Protein AF-O43410-F1 (afdb_monomer_lite)

Secondary structure (DSSP, 8-state):
-HHHHHHHHHHHHHHSS-HHHHHHHHHHHHHHHTSTTSS-HHHHHHHHHHHHIIIII----HHHHHHHHHHHHHHHHH-HHHHHHHTHHHHHHHHHHHHHHGGG---HHHHHHHHHHHHHHHHHTTSHHHHHHHHHHHHHHHHHIIIIIS---HHHHHHHHHHHHHHHHHHTTSHHHHHHHHHHHHHHHHHHHHHHHS--SS--HHHHHHTSHHHHHHHHHHHHHHHHT--HHHHHHHHHHHHHHHHH---TTSSS---SS---TTTT--HHHHHTHHHHHHHHHTS-TTPPPTTHHHHHHHHHHHHHS-SS-------------S---------------

InterPro domains:
  IPR016024 Armadillo-type fold [SSF48371] (4-309)
  IPR024687 MMS19, C-terminal [PF12460] (117-313)
  IPR039920 DNA repair/transcription protein MMS19 [PTHR12891] (2-311)

Sequence (341 aa):
GFKDQLCSLVFMALTDPSTQLQLVGIRTLTVLGAQPDLLSYEDLELAVGHLYRLSFLKEDSQSCRVAALEASGTLAALYPVAFSSHLVPKLAEELRVGESNLTNGDEPTQCSRHLCCLQALSAVSTHPSIVKETLPLLLQHLWQVNRGNMVAQSSDVIAVCQSLRQMAEKCQQDPESCWYFHQTAIPCLLALAVQASMPEKEPSVLRKVLLEDEVLAAMVSVIGTATTHLSPELAAQSVTHIVPLFLDGNVSFLPENSFPSRFQPFQDGSSGQRRLIALLMAFVCSLPRNVEIPQLNQLMRELLELSCSTAAPFLPPLLPSALQDSSTSTLQGSSWMNSYS

pLDDT: mean 81.83, std 20.44, range [23.86, 98.19]

Radius of gyration: 23.16 Å; chains: 1; bounding box: 69×48×63 Å

Foldseek 3Di:
DVLVVLLVCLLCLLPDPDLVSVLVSLVVLLVQLVDPPSADLVSLLSLLVSLCCQQAPDPDDPVSNVSSLLSLQSNCQRCVVSCVPRPLVVLLVLLVVLLVCLVPPDDPSSVVRLLSSLSSLLSSLQHQVSLVSSVVSLLVSLVCLLVLSHPDDLVSLLSSLVSLLSSLLNLLVPQNSLLVSCLPVLLSLVLSLQQLQADDPDNDPSSVSCLDPSSLLSLLSSQLSSAQRHDQVSLQVSLVQLVCCAPVVDSPSHPPPPRPDGQHLLDPGDPSSVSCVSSVCSNVVNHDPPHDHPPVVVVVVSVVVVVPDPPDDDDHRPDPPPPPDDDDDDDDDDDDPDDDD

Structure (mmCIF, N/CA/C/O backbone):
data_AF-O43410-F1
#
_entry.id   AF-O43410-F1
#
loop_
_atom_site.group_PDB
_atom_site.id
_atom_site.type_symbol
_atom_site.label_atom_id
_atom_site.label_alt_id
_atom_site.label_comp_id
_atom_site.label_asym_id
_atom_site.label_entity_id
_atom_site.label_seq_id
_atom_site.pdbx_PDB_ins_code
_atom_site.Cartn_x
_atom_site.Cartn_y
_atom_site.Cartn_z
_atom_site.occupancy
_atom_site.B_iso_or_equiv
_atom_site.auth_seq_id
_atom_site.auth_comp_id
_atom_site.auth_asym_id
_atom_site.auth_atom_id
_atom_site.pdbx_PDB_model_num
ATOM 1 N N . GLY A 1 1 ? -26.323 0.500 31.218 1.00 64.56 1 GLY A N 1
ATOM 2 C CA . GLY A 1 1 ? -25.487 -0.448 31.987 1.00 64.56 1 GLY A CA 1
ATOM 3 C C . GLY A 1 1 ? -24.089 0.115 32.170 1.00 64.56 1 GLY A C 1
ATOM 4 O O . GLY A 1 1 ? -23.819 1.206 31.686 1.00 64.56 1 GLY A O 1
ATOM 5 N N . PHE A 1 2 ? -23.202 -0.594 32.873 1.00 81.12 2 PHE A N 1
ATOM 6 C CA . PHE A 1 2 ? -21.818 -0.143 33.120 1.00 81.12 2 PHE A CA 1
ATOM 7 C C . PHE A 1 2 ? -21.020 0.092 31.816 1.00 81.12 2 PHE A C 1
ATOM 9 O O . PHE A 1 2 ? -20.268 1.056 31.718 1.00 81.12 2 PHE A O 1
ATOM 16 N N . LYS A 1 3 ? -21.265 -0.727 30.781 1.00 83.69 3 LYS A N 1
ATOM 17 C CA . LYS A 1 3 ? -20.720 -0.573 29.418 1.00 83.69 3 LYS A CA 1
ATOM 18 C C . LYS A 1 3 ? -21.045 0.793 28.796 1.00 83.69 3 LYS A C 1
ATOM 20 O O . LYS A 1 3 ? -20.135 1.503 28.382 1.00 83.69 3 LYS A O 1
ATOM 25 N N . ASP A 1 4 ? -22.318 1.182 28.790 1.00 83.88 4 ASP A N 1
ATOM 26 C CA . ASP A 1 4 ? -22.763 2.444 28.175 1.00 83.88 4 ASP A CA 1
ATOM 27 C C . ASP A 1 4 ? -22.171 3.662 28.900 1.00 83.88 4 ASP A C 1
ATOM 29 O O . ASP A 1 4 ? -21.814 4.663 28.281 1.00 83.88 4 ASP A O 1
ATOM 33 N N . GLN A 1 5 ? -22.004 3.560 30.224 1.00 87.56 5 GLN A N 1
ATOM 34 C CA . GLN A 1 5 ? -21.346 4.595 31.025 1.00 87.56 5 GLN A CA 1
ATOM 35 C C . GLN A 1 5 ? -19.861 4.732 30.666 1.00 87.56 5 GLN A C 1
ATOM 37 O O . GLN A 1 5 ? -19.367 5.852 30.547 1.00 87.56 5 GLN A O 1
ATOM 42 N N . LEU A 1 6 ? -19.155 3.618 30.447 1.00 88.50 6 LEU A N 1
ATOM 43 C CA . LEU A 1 6 ? -17.761 3.639 29.999 1.00 88.50 6 LEU A CA 1
ATOM 44 C C . LEU A 1 6 ? -17.617 4.229 28.593 1.00 88.50 6 LEU A C 1
ATOM 46 O O . LEU A 1 6 ? -16.758 5.085 28.391 1.00 88.50 6 LEU A O 1
ATOM 50 N N . CYS A 1 7 ? -18.468 3.831 27.642 1.00 90.00 7 CYS A N 1
ATOM 51 C CA . CYS A 1 7 ? -18.433 4.372 26.279 1.00 90.00 7 CYS A CA 1
ATOM 52 C C . CYS A 1 7 ? -18.703 5.883 26.281 1.00 90.00 7 CYS A C 1
ATOM 54 O O . CYS A 1 7 ? -17.966 6.646 25.661 1.00 90.00 7 CYS A O 1
ATOM 56 N N . SER A 1 8 ? -19.679 6.336 27.077 1.00 91.19 8 SER A N 1
ATOM 57 C CA . SER A 1 8 ? -19.957 7.762 27.270 1.00 91.19 8 SER A CA 1
ATOM 58 C C . SER A 1 8 ? -18.750 8.525 27.832 1.00 91.19 8 SER A C 1
ATOM 60 O O . SER A 1 8 ? -18.400 9.578 27.300 1.00 91.19 8 SER A O 1
ATOM 62 N N . LEU A 1 9 ? -18.066 7.989 28.851 1.00 93.88 9 LEU A N 1
ATOM 63 C CA . LEU A 1 9 ? -16.850 8.598 29.408 1.00 93.88 9 LEU A CA 1
ATOM 64 C C . LEU A 1 9 ? -15.727 8.700 28.371 1.00 93.88 9 LEU A C 1
ATOM 66 O O . LEU A 1 9 ? -15.066 9.736 28.283 1.00 93.88 9 LEU A O 1
ATOM 70 N N . VAL A 1 10 ? -15.532 7.653 27.566 1.00 94.88 10 VAL A N 1
ATOM 71 C CA . VAL A 1 10 ? -14.532 7.654 26.492 1.00 94.88 10 VAL A CA 1
ATOM 72 C C . VAL A 1 10 ? -14.868 8.706 25.442 1.00 94.88 10 VAL A C 1
ATOM 74 O O . VAL A 1 10 ? -14.009 9.522 25.118 1.00 94.88 10 VAL A O 1
ATOM 77 N N . PHE A 1 11 ? -16.106 8.759 24.952 1.00 94.25 11 PHE A N 1
ATOM 78 C CA . PHE A 1 11 ? -16.501 9.751 23.949 1.00 94.25 11 PHE A CA 1
ATOM 79 C C . PHE A 1 11 ? -16.412 11.186 24.477 1.00 94.25 11 PHE A C 1
ATOM 81 O O . PHE A 1 11 ? -15.925 12.059 23.757 1.00 94.25 11 PHE A O 1
ATOM 88 N N . MET A 1 12 ? -16.751 11.420 25.751 1.00 94.06 12 MET A N 1
ATOM 89 C CA . MET A 1 12 ? -16.518 12.716 26.397 1.00 94.06 12 MET A CA 1
ATOM 90 C C . MET A 1 12 ? -15.032 13.091 26.387 1.00 94.06 12 MET A C 1
ATOM 92 O O . MET A 1 12 ? -14.692 14.199 25.969 1.00 94.06 12 MET A O 1
ATOM 96 N N . ALA A 1 13 ? -14.142 12.161 26.749 1.00 94.75 13 ALA A N 1
ATOM 97 C CA . ALA A 1 13 ? -12.698 12.389 26.723 1.00 94.75 13 ALA A CA 1
ATOM 98 C C . ALA A 1 13 ? -12.163 12.681 25.307 1.00 94.75 13 ALA A C 1
ATOM 100 O O . ALA A 1 13 ? -11.279 13.518 25.145 1.00 94.75 13 ALA A O 1
ATOM 101 N N . LEU A 1 14 ? -12.719 12.048 24.265 1.00 92.38 14 LEU A N 1
ATOM 102 C CA . LEU A 1 14 ? -12.344 12.317 22.869 1.00 92.38 14 LEU A CA 1
ATOM 103 C C . LEU A 1 14 ? -12.781 13.714 22.404 1.00 92.38 14 LEU A C 1
ATOM 105 O O . LEU A 1 14 ? -12.103 14.335 21.578 1.00 92.38 14 LEU A O 1
ATOM 109 N N . THR A 1 15 ? -13.920 14.212 22.890 1.00 92.19 15 THR A N 1
ATOM 110 C CA . THR A 1 15 ? -14.434 15.554 22.558 1.00 92.19 15 THR A CA 1
ATOM 111 C C . THR A 1 15 ? -13.829 16.677 23.393 1.00 92.19 15 THR A C 1
ATOM 113 O O . THR A 1 15 ? -13.975 17.840 23.019 1.00 92.19 15 THR A O 1
ATOM 116 N N . ASP A 1 16 ? -13.138 16.343 24.481 1.00 91.81 16 ASP A N 1
ATOM 117 C CA . ASP A 1 16 ? -12.536 17.314 25.387 1.00 91.81 16 ASP A CA 1
ATOM 118 C C . ASP A 1 16 ? -11.467 18.180 24.679 1.00 91.81 16 ASP A C 1
ATOM 120 O O . ASP A 1 16 ? -10.768 17.701 23.774 1.00 91.81 16 ASP A O 1
ATOM 124 N N . PRO A 1 17 ? -11.319 19.467 25.045 1.00 88.44 17 PRO A N 1
ATOM 125 C CA . PRO A 1 17 ? -10.252 20.315 24.514 1.00 88.44 17 PRO A CA 1
ATOM 126 C C . PRO A 1 17 ? -8.840 19.896 24.964 1.00 88.44 17 PRO A C 1
ATOM 128 O O . PRO A 1 17 ? -7.870 20.283 24.314 1.00 88.44 17 PRO A O 1
ATOM 131 N N . SER A 1 18 ? -8.696 19.130 26.048 1.00 91.31 18 SER A N 1
ATOM 132 C CA . SER A 1 18 ? -7.408 18.668 26.569 1.00 91.31 18 SER A CA 1
ATOM 133 C C . SER A 1 18 ? -6.824 17.536 25.729 1.00 91.31 18 SER A C 1
ATOM 135 O O . SER A 1 18 ? -7.350 16.422 25.697 1.00 91.31 18 SER A O 1
ATOM 137 N N . THR A 1 19 ? -5.650 17.777 25.146 1.00 90.31 19 THR A N 1
ATOM 138 C CA . THR A 1 19 ? -4.892 16.766 24.391 1.00 90.31 19 THR A CA 1
ATOM 139 C C . THR A 1 19 ? -4.566 15.529 25.229 1.00 90.31 19 THR A C 1
ATOM 141 O O . THR A 1 19 ? -4.589 14.409 24.725 1.00 90.31 19 THR A O 1
ATOM 144 N N . GLN A 1 20 ? -4.313 15.689 26.532 1.00 92.69 20 GLN A N 1
ATOM 145 C CA . GLN A 1 20 ? -4.054 14.558 27.426 1.00 92.69 20 GLN A CA 1
ATOM 146 C C . GLN A 1 20 ? -5.296 13.684 27.612 1.00 92.69 20 GLN A C 1
ATOM 148 O O . GLN A 1 20 ? -5.186 12.459 27.562 1.00 92.69 20 GLN A O 1
ATOM 153 N N . LEU A 1 21 ? -6.473 14.297 27.785 1.00 93.94 21 LEU A N 1
ATOM 154 C CA . LEU A 1 21 ? -7.725 13.548 27.906 1.00 93.94 21 LEU A CA 1
ATOM 155 C C . LEU A 1 21 ? -8.089 12.866 26.591 1.00 93.94 21 LEU A C 1
ATOM 157 O O . LEU A 1 21 ? -8.461 11.697 26.615 1.00 93.94 21 LEU A O 1
ATOM 161 N N . GLN A 1 22 ? -7.875 13.529 25.455 1.00 94.06 22 GLN A N 1
ATOM 162 C CA . GLN A 1 22 ? -8.059 12.913 24.142 1.00 94.06 22 GLN A CA 1
ATOM 163 C C . GLN A 1 22 ? -7.153 11.689 23.960 1.00 94.06 22 GLN A C 1
ATOM 165 O O . GLN A 1 22 ? -7.638 10.631 23.570 1.00 94.06 22 GLN A O 1
ATOM 170 N N . LEU A 1 23 ? -5.860 11.783 24.297 1.00 94.38 23 LEU A N 1
ATOM 171 C CA . LEU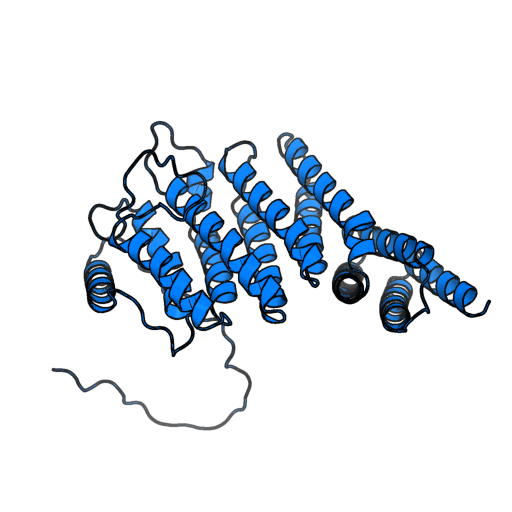 A 1 23 ? -4.925 10.652 24.211 1.00 94.38 23 LEU A CA 1
ATOM 172 C C . LEU A 1 23 ? -5.332 9.486 25.119 1.00 94.38 23 LEU A C 1
ATOM 174 O O . LEU A 1 23 ? -5.261 8.327 24.706 1.00 94.38 23 LEU A O 1
ATOM 178 N N . VAL A 1 24 ? -5.771 9.773 26.347 1.00 95.94 24 VAL A N 1
ATOM 179 C CA . VAL A 1 24 ? -6.292 8.745 27.261 1.00 95.94 24 VAL A CA 1
ATOM 180 C C . VAL A 1 24 ? -7.586 8.141 26.713 1.00 95.94 24 VAL A C 1
ATOM 182 O O . VAL A 1 24 ? -7.742 6.922 26.751 1.00 95.94 24 VAL A O 1
ATOM 185 N N . GLY A 1 25 ? -8.474 8.956 26.143 1.00 96.12 25 GLY A N 1
ATOM 186 C CA . GLY A 1 25 ? -9.691 8.510 25.471 1.00 96.12 25 GLY A CA 1
ATOM 187 C C . GLY A 1 25 ? -9.389 7.567 24.307 1.00 96.12 25 GLY A C 1
ATOM 188 O O . GLY A 1 25 ? -9.958 6.482 24.250 1.00 96.12 25 GLY A O 1
ATOM 189 N N . ILE A 1 26 ? -8.433 7.917 23.439 1.00 96.25 26 ILE A N 1
ATOM 190 C CA . ILE A 1 26 ? -8.003 7.087 22.301 1.00 96.25 26 ILE A CA 1
ATOM 191 C C . ILE A 1 26 ? -7.452 5.742 22.790 1.00 96.25 26 ILE A C 1
ATOM 193 O O . ILE A 1 26 ? -7.850 4.692 22.293 1.00 96.25 26 ILE A O 1
ATOM 197 N N . ARG A 1 27 ? -6.568 5.755 23.796 1.00 95.88 27 ARG A N 1
ATOM 198 C CA . ARG A 1 27 ? -6.013 4.522 24.384 1.00 95.88 27 ARG A CA 1
ATOM 199 C C . ARG A 1 27 ? -7.087 3.663 25.041 1.00 95.88 27 ARG A C 1
ATOM 201 O O . ARG A 1 27 ? -7.049 2.444 24.951 1.00 95.88 27 ARG A O 1
ATOM 208 N N . THR A 1 28 ? -8.046 4.289 25.713 1.00 95.75 28 THR A N 1
ATOM 209 C CA . THR A 1 28 ? -9.150 3.555 26.337 1.00 95.75 28 THR A CA 1
ATOM 210 C C . THR A 1 28 ? -10.045 2.949 25.262 1.00 95.75 28 THR A C 1
ATOM 212 O O . THR A 1 28 ? -10.433 1.796 25.386 1.00 95.75 28 THR A O 1
ATOM 215 N N . LEU A 1 29 ? -10.305 3.669 24.168 1.00 96.62 29 LEU A N 1
ATOM 216 C CA . LEU A 1 29 ? -11.085 3.174 23.038 1.00 96.62 29 LEU A CA 1
ATOM 217 C C . LEU A 1 29 ? -10.459 1.925 22.400 1.00 96.62 29 LEU A C 1
ATOM 219 O O . LEU A 1 29 ? -11.180 0.966 22.129 1.00 96.62 29 LEU A O 1
ATOM 223 N N . THR A 1 30 ? -9.137 1.895 22.198 1.00 96.06 30 THR A N 1
ATOM 224 C CA . THR A 1 30 ? -8.467 0.695 21.664 1.00 96.06 30 THR A CA 1
ATOM 225 C C . THR A 1 30 ? -8.552 -0.482 22.631 1.00 96.06 30 THR A C 1
ATOM 227 O O . THR A 1 30 ? -8.814 -1.603 22.197 1.00 96.06 30 THR A O 1
ATOM 230 N N . VAL A 1 31 ? -8.412 -0.238 23.939 1.00 95.62 31 VAL A N 1
ATOM 231 C CA . VAL A 1 31 ? -8.596 -1.270 24.972 1.00 95.62 31 VAL A CA 1
ATOM 232 C C . VAL A 1 31 ? -10.031 -1.796 24.980 1.00 95.62 31 VAL A C 1
ATOM 234 O O . VAL A 1 31 ? -10.216 -3.008 25.038 1.00 95.62 31 VAL A O 1
ATOM 237 N N . LEU A 1 32 ? -11.036 -0.918 24.889 1.00 93.69 32 LEU A N 1
ATOM 238 C CA . LEU A 1 32 ? -12.441 -1.327 24.836 1.00 93.69 32 LEU A CA 1
ATOM 239 C C . LEU A 1 32 ? -12.738 -2.144 23.576 1.00 93.69 32 LEU A C 1
ATOM 241 O O . LEU A 1 32 ? -13.400 -3.171 23.668 1.00 93.69 32 LEU A O 1
ATOM 245 N N . GLY A 1 33 ? -12.220 -1.725 22.420 1.00 94.06 33 GLY A N 1
ATOM 246 C CA . GLY A 1 33 ? -12.414 -2.448 21.165 1.00 94.06 33 GLY A CA 1
ATOM 247 C C . GLY A 1 33 ? -11.723 -3.810 21.130 1.00 94.06 33 GLY A C 1
ATOM 248 O O . GLY A 1 33 ? -12.239 -4.728 20.502 1.00 94.06 33 GLY A O 1
ATOM 249 N N . ALA A 1 34 ? -10.608 -3.983 21.840 1.00 94.44 34 ALA A N 1
ATOM 250 C CA . ALA A 1 34 ? -9.947 -5.281 21.967 1.00 94.44 34 ALA A CA 1
ATOM 251 C C . ALA A 1 34 ? -10.738 -6.293 22.819 1.00 94.44 34 ALA A C 1
ATOM 253 O O . ALA A 1 34 ? -10.427 -7.483 22.786 1.00 94.44 34 ALA A O 1
ATOM 254 N N . GLN A 1 35 ? -11.738 -5.848 23.590 1.00 91.62 35 GLN A N 1
ATOM 255 C CA . GLN A 1 35 ? -12.585 -6.738 24.380 1.00 91.62 35 GLN A CA 1
ATOM 256 C C . GLN A 1 35 ? -13.805 -7.194 23.565 1.00 91.62 35 GLN A C 1
ATOM 258 O O . GLN A 1 35 ? -14.535 -6.348 23.038 1.00 91.62 35 GLN A O 1
ATOM 263 N N . PRO A 1 36 ? -14.078 -8.509 23.490 1.00 82.06 36 PRO A N 1
ATOM 264 C CA . PRO A 1 36 ? -15.241 -9.020 22.776 1.00 82.06 36 PRO A CA 1
ATOM 265 C C . PRO A 1 36 ? -16.541 -8.507 23.412 1.00 82.06 36 PRO A C 1
ATOM 267 O O . PRO A 1 36 ? -16.641 -8.379 24.633 1.00 82.06 36 PRO A O 1
ATOM 270 N N . ASP A 1 37 ? -17.529 -8.196 22.571 1.00 83.56 37 ASP A N 1
ATOM 271 C CA . ASP A 1 37 ? -18.889 -7.761 22.935 1.00 83.56 37 ASP A CA 1
ATOM 272 C C . ASP A 1 37 ? -18.993 -6.453 23.748 1.00 83.56 37 ASP A C 1
ATOM 274 O O . ASP A 1 37 ? -20.089 -6.023 24.139 1.00 83.56 37 ASP A O 1
ATOM 278 N N . LEU A 1 38 ? -17.876 -5.754 23.975 1.00 86.19 38 LEU A N 1
ATOM 279 C CA . LEU A 1 38 ? -17.861 -4.544 24.792 1.00 86.19 38 LEU A CA 1
ATOM 280 C C . LEU A 1 38 ? -18.272 -3.287 24.028 1.00 86.19 38 LEU A C 1
ATOM 282 O O . LEU A 1 38 ? -18.793 -2.375 24.655 1.00 86.19 38 LEU A O 1
ATOM 286 N N . LEU A 1 39 ? -18.136 -3.248 22.703 1.00 89.50 39 LEU A N 1
ATOM 287 C CA . LEU A 1 39 ? -18.653 -2.164 21.861 1.00 89.50 39 LEU A CA 1
ATOM 288 C C . LEU A 1 39 ? -19.832 -2.676 21.034 1.00 89.50 39 LEU A C 1
ATOM 290 O O . LEU A 1 39 ? -19.768 -3.758 20.454 1.00 89.50 39 LEU A O 1
ATOM 294 N N . SER A 1 40 ? -20.950 -1.948 21.041 1.00 91.94 40 SER A N 1
ATOM 295 C CA . SER A 1 40 ? -22.033 -2.198 20.085 1.00 91.94 40 SER A CA 1
ATOM 296 C C . SER A 1 40 ? -21.664 -1.662 18.697 1.00 91.94 40 SER A C 1
ATOM 298 O O . SER A 1 40 ? -20.690 -0.925 18.541 1.00 91.94 40 SER A O 1
ATOM 300 N N . TYR A 1 41 ? -22.452 -2.004 17.677 1.00 90.44 41 TYR A N 1
ATOM 301 C CA . TYR A 1 41 ? -22.251 -1.442 16.340 1.00 90.44 41 TYR A CA 1
ATOM 302 C C . TYR A 1 41 ? -22.417 0.091 16.322 1.00 90.44 41 TYR A C 1
ATOM 304 O O . TYR A 1 41 ? -21.630 0.779 15.678 1.00 90.44 41 TYR A O 1
ATOM 312 N N . GLU A 1 42 ? -23.373 0.629 17.086 1.00 92.25 42 GLU A N 1
ATOM 313 C CA . GLU A 1 42 ? -23.583 2.078 17.228 1.00 92.25 42 GLU A CA 1
ATOM 314 C C . GLU A 1 42 ? -22.383 2.758 17.910 1.00 92.25 42 GLU A C 1
ATOM 316 O O . GLU A 1 42 ? -21.926 3.813 17.468 1.00 92.25 42 GLU A O 1
ATOM 321 N N . ASP A 1 43 ? -21.802 2.120 18.935 1.00 93.94 43 ASP A N 1
ATOM 322 C CA . ASP A 1 43 ? -20.584 2.625 19.583 1.00 93.94 43 ASP A CA 1
ATOM 323 C C . ASP A 1 43 ? -19.396 2.643 18.610 1.00 93.94 43 ASP A C 1
ATOM 325 O O . ASP A 1 43 ? -18.593 3.576 18.627 1.00 93.94 43 ASP A O 1
ATOM 329 N N . LEU A 1 44 ? -19.277 1.625 17.750 1.00 94.38 44 LEU A N 1
ATOM 330 C CA . LEU A 1 44 ? -18.228 1.553 16.729 1.00 94.38 44 LEU A CA 1
ATOM 331 C C . LEU A 1 44 ? -18.388 2.652 15.675 1.00 94.38 44 LEU A C 1
ATOM 333 O O . LEU A 1 44 ? -17.397 3.267 15.287 1.00 94.38 44 LEU A O 1
ATOM 337 N N . GLU A 1 45 ? -19.612 2.940 15.238 1.00 95.38 45 GLU A N 1
ATOM 338 C CA . GLU A 1 45 ? -19.888 4.045 14.316 1.00 95.38 45 GLU A CA 1
ATOM 339 C C . GLU A 1 45 ? -19.467 5.397 14.917 1.00 95.38 45 GLU A C 1
ATOM 341 O O . GLU A 1 45 ? -18.737 6.169 14.280 1.00 95.38 45 GLU A O 1
ATOM 346 N N . LEU A 1 46 ? -19.840 5.656 16.175 1.00 95.19 46 LEU A N 1
ATOM 347 C CA . LEU A 1 46 ? -19.430 6.863 16.899 1.00 95.19 46 LEU A CA 1
ATOM 348 C C . LEU A 1 46 ? -17.910 6.936 17.075 1.00 95.19 46 LEU A C 1
ATOM 350 O O . LEU A 1 46 ? -17.302 7.980 16.825 1.00 95.19 46 LEU A O 1
ATOM 354 N N . ALA A 1 47 ? -17.280 5.824 17.455 1.00 95.94 47 ALA A N 1
ATOM 355 C CA . ALA A 1 47 ? -15.835 5.719 17.604 1.00 95.94 47 ALA A CA 1
ATOM 356 C C . ALA A 1 47 ? -15.101 6.066 16.302 1.00 95.94 47 ALA A C 1
ATOM 358 O O . ALA A 1 47 ? -14.188 6.894 16.314 1.00 95.94 47 ALA A O 1
ATOM 359 N N . VAL A 1 48 ? -15.536 5.499 15.173 1.00 96.44 48 VAL A N 1
ATOM 360 C CA . VAL A 1 48 ? -14.981 5.801 13.846 1.00 96.44 48 VAL A CA 1
ATOM 361 C C . VAL A 1 48 ? -15.156 7.284 13.505 1.00 96.44 48 VAL A C 1
ATOM 363 O O . VAL A 1 48 ? -14.215 7.923 13.031 1.00 96.44 48 VAL A O 1
ATOM 366 N N . GLY A 1 49 ? -16.322 7.867 13.800 1.00 94.62 49 GLY A N 1
ATOM 367 C CA . GLY A 1 49 ? -16.567 9.300 13.622 1.00 94.62 49 GLY A CA 1
ATOM 368 C C . GLY A 1 49 ? -15.625 10.183 14.449 1.00 94.62 49 GLY A C 1
ATOM 369 O O . GLY A 1 49 ? -15.085 11.171 13.940 1.00 94.62 49 GLY A O 1
ATOM 370 N N . HIS A 1 50 ? -15.373 9.820 15.708 1.00 94.50 50 HIS A N 1
ATOM 371 C CA . HIS A 1 50 ? -14.432 10.542 16.563 1.00 94.50 50 HIS A CA 1
ATOM 372 C C . HIS A 1 50 ? -12.985 10.411 16.084 1.00 94.50 50 HIS A C 1
ATOM 374 O O . HIS A 1 50 ? -12.273 11.416 16.075 1.00 94.50 50 HIS A O 1
ATOM 380 N N . LEU A 1 51 ? -12.565 9.217 15.658 1.00 94.81 51 LEU A N 1
ATOM 381 C CA . LEU A 1 51 ? -11.231 8.986 15.104 1.00 94.81 51 LEU A CA 1
ATOM 382 C C . LEU A 1 51 ? -11.018 9.798 13.825 1.00 94.81 51 LEU A C 1
ATOM 384 O O . LEU A 1 51 ? -10.023 10.509 13.734 1.00 94.81 51 LEU A O 1
ATOM 388 N N . TYR A 1 52 ? -11.993 9.810 12.910 1.00 92.81 52 TYR A N 1
ATOM 389 C CA . TYR A 1 52 ? -11.958 10.674 11.726 1.00 92.81 52 TYR A CA 1
ATOM 390 C C . TYR A 1 52 ? -11.749 12.147 12.103 1.00 92.81 52 TYR A C 1
ATOM 392 O O . TYR A 1 52 ? -10.839 12.804 11.601 1.00 92.81 52 TYR A O 1
ATOM 400 N N . ARG A 1 53 ? -12.544 12.670 13.045 1.00 91.12 53 ARG A N 1
ATOM 401 C CA . ARG A 1 53 ? -12.435 14.069 13.484 1.00 91.12 53 ARG A CA 1
ATOM 402 C C . ARG A 1 53 ? -11.062 14.386 14.087 1.00 91.12 53 ARG A C 1
ATOM 404 O O . ARG A 1 53 ? -10.519 15.452 13.810 1.00 91.12 53 ARG A O 1
ATOM 411 N N . LEU A 1 54 ? -10.519 13.489 14.909 1.00 90.50 54 LEU A N 1
ATOM 412 C CA . LEU A 1 54 ? -9.215 13.666 15.560 1.00 90.50 54 LEU A CA 1
ATOM 413 C C . LEU A 1 54 ? -8.045 13.522 14.578 1.00 90.50 54 LEU A C 1
ATOM 415 O O . LEU A 1 54 ? -7.023 14.182 14.748 1.00 90.50 54 LEU A O 1
ATOM 419 N N . SER A 1 55 ? -8.200 12.702 13.540 1.00 88.00 55 SER A N 1
ATOM 420 C CA . SER A 1 55 ? -7.199 12.541 12.487 1.00 88.00 55 SER A CA 1
ATOM 421 C C . SER A 1 55 ? -7.230 13.667 11.446 1.00 88.00 55 SER A C 1
ATOM 423 O O . SER A 1 55 ? -6.182 13.977 10.886 1.00 88.00 55 SER A O 1
ATOM 425 N N . PHE A 1 56 ? -8.398 14.271 11.184 1.00 76.81 56 PHE A N 1
ATOM 426 C CA . PHE A 1 56 ? -8.618 15.090 9.982 1.00 76.81 56 PHE A CA 1
ATOM 427 C C . PHE A 1 56 ? -9.121 16.521 10.224 1.00 76.81 56 PHE A C 1
ATOM 429 O O . PHE A 1 56 ? -8.767 17.434 9.482 1.00 76.81 56 PHE A O 1
ATOM 436 N N . LEU A 1 57 ? -9.972 16.738 11.232 1.00 68.06 57 LEU A N 1
ATOM 437 C CA . LEU A 1 57 ? -10.729 17.992 11.371 1.00 68.06 57 LEU A CA 1
ATOM 438 C C . LEU A 1 57 ? -10.167 18.950 12.418 1.00 68.06 57 LEU A C 1
ATOM 440 O O . LEU A 1 57 ? -10.456 20.142 12.352 1.00 68.06 57 LEU A O 1
ATOM 444 N N . LYS A 1 58 ? -9.408 18.456 13.399 1.00 62.19 58 LYS A N 1
ATOM 445 C CA . LYS A 1 5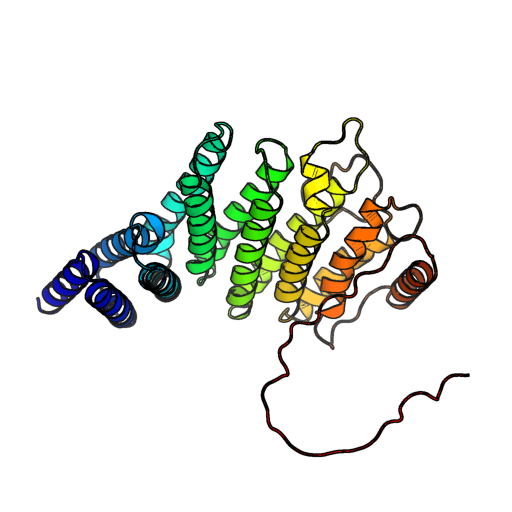8 ? -8.871 19.303 14.466 1.00 62.19 58 LYS A CA 1
ATOM 446 C C . LYS A 1 58 ? -7.420 19.677 14.149 1.00 62.19 58 LYS A C 1
ATOM 448 O O . LYS A 1 58 ? -6.582 18.798 13.952 1.00 62.19 58 LYS A O 1
ATOM 453 N N . GLU A 1 59 ? -7.112 20.975 14.163 1.00 61.44 59 GLU A N 1
ATOM 454 C CA . GLU A 1 59 ? -5.741 21.529 14.166 1.00 61.44 59 GLU A CA 1
ATOM 455 C C . GLU A 1 59 ? -5.007 21.245 15.498 1.00 61.44 59 GLU A C 1
ATOM 457 O O . GLU A 1 59 ? -4.201 22.035 15.981 1.00 61.44 59 GLU A O 1
ATOM 462 N N . ASP A 1 60 ? -5.324 20.121 16.140 1.00 62.91 60 ASP A N 1
ATOM 463 C CA . ASP A 1 60 ? -4.727 19.698 17.398 1.00 62.91 60 ASP A CA 1
ATOM 464 C C . ASP A 1 60 ? -3.283 19.221 17.201 1.00 62.91 60 ASP A C 1
ATOM 466 O O . ASP A 1 60 ? -2.796 18.991 16.089 1.00 62.91 60 ASP A O 1
ATOM 470 N N . SER A 1 61 ? -2.610 19.019 18.336 1.00 72.62 61 SER A N 1
ATOM 471 C CA . SER A 1 61 ? -1.253 18.497 18.415 1.00 72.62 61 SER A CA 1
ATOM 472 C C . SER A 1 61 ? -1.048 17.258 17.537 1.00 72.62 61 SER A C 1
ATOM 474 O O . SER A 1 61 ? -1.825 16.300 17.577 1.00 72.62 61 SER A O 1
ATOM 476 N N . GLN A 1 62 ? 0.076 17.234 16.816 1.00 83.75 62 GLN A N 1
ATOM 477 C CA . GLN A 1 62 ? 0.514 16.106 15.985 1.00 83.75 62 GLN A CA 1
ATOM 478 C C . GLN A 1 62 ? 0.425 14.753 16.718 1.00 83.75 62 GLN A C 1
ATOM 480 O O . GLN A 1 62 ? 0.115 13.732 16.112 1.00 83.75 62 GLN A O 1
ATOM 485 N N . SER A 1 63 ? 0.634 14.745 18.037 1.00 88.81 63 SER A N 1
ATOM 486 C CA . SER A 1 63 ? 0.502 13.557 18.884 1.00 88.81 63 SER A CA 1
ATOM 487 C C . SER A 1 63 ? -0.906 12.951 18.902 1.00 88.81 63 SER A C 1
ATOM 489 O O . SER A 1 63 ? -1.029 11.730 18.850 1.00 88.81 63 SER A O 1
ATOM 491 N N . CYS A 1 64 ? -1.965 13.765 18.955 1.00 89.81 64 CYS A N 1
ATOM 492 C CA . CYS A 1 64 ? -3.342 13.266 18.966 1.00 89.81 64 CYS A CA 1
ATOM 493 C C . CYS A 1 64 ? -3.712 12.666 17.610 1.00 89.81 64 CYS A C 1
ATOM 495 O O . CYS A 1 64 ? -4.331 11.605 17.557 1.00 89.81 64 CYS A O 1
ATOM 497 N N . ARG A 1 65 ? -3.266 13.305 16.521 1.00 91.00 65 ARG A N 1
ATOM 498 C CA . ARG A 1 65 ? -3.462 12.809 15.156 1.00 91.00 65 ARG A CA 1
ATOM 499 C C . ARG A 1 65 ? -2.819 11.440 14.962 1.00 91.00 65 ARG A C 1
ATOM 501 O O . ARG A 1 65 ? -3.492 10.516 14.516 1.00 91.00 65 ARG A O 1
ATOM 508 N N . VAL A 1 66 ? -1.545 11.303 15.334 1.00 92.06 66 VAL A N 1
ATOM 509 C CA . VAL A 1 66 ? -0.811 10.031 15.231 1.00 92.06 66 VAL A CA 1
ATOM 510 C C . VAL A 1 66 ? -1.493 8.946 16.065 1.00 92.06 66 VAL A C 1
ATOM 512 O O . VAL A 1 66 ? -1.788 7.878 15.535 1.00 92.06 66 VAL A O 1
ATOM 515 N N . ALA A 1 67 ? -1.856 9.241 17.317 1.00 94.88 67 ALA A N 1
ATOM 516 C CA . ALA A 1 67 ? -2.552 8.281 18.173 1.00 94.88 67 ALA A CA 1
ATOM 517 C C . ALA A 1 67 ? -3.911 7.845 17.594 1.00 94.88 67 ALA A C 1
ATOM 519 O O . ALA A 1 67 ? -4.265 6.669 17.666 1.00 94.88 67 ALA A O 1
ATOM 520 N N . ALA A 1 68 ? -4.675 8.766 16.998 1.00 95.31 68 ALA A N 1
ATOM 521 C CA . ALA A 1 68 ? -5.954 8.447 16.367 1.00 95.31 68 ALA A CA 1
ATOM 522 C C . ALA A 1 68 ? -5.779 7.568 15.116 1.00 95.31 68 ALA A C 1
ATOM 524 O O . ALA A 1 68 ? -6.564 6.644 14.898 1.00 95.31 68 ALA A O 1
ATOM 525 N N . LEU A 1 69 ? -4.733 7.802 14.319 1.00 95.12 69 LEU A N 1
ATOM 526 C CA . LEU A 1 69 ? -4.403 6.966 13.162 1.00 95.12 69 LEU A CA 1
ATOM 527 C C . LEU A 1 69 ? -3.976 5.551 13.585 1.00 95.12 69 LEU A C 1
ATOM 529 O O . LEU A 1 69 ? -4.469 4.570 13.027 1.00 95.12 69 LEU A O 1
ATOM 533 N N . GLU A 1 70 ? -3.127 5.428 14.606 1.00 95.81 70 GLU A N 1
ATOM 534 C CA . GLU A 1 70 ? -2.721 4.133 15.175 1.00 95.81 70 GLU A CA 1
ATOM 535 C C . GLU A 1 70 ? -3.916 3.355 15.744 1.00 95.81 70 GLU A C 1
ATOM 537 O O . GLU A 1 70 ? -4.081 2.158 15.481 1.00 95.81 70 GLU A O 1
ATOM 542 N N . ALA A 1 71 ? -4.797 4.042 16.476 1.00 97.31 71 ALA A N 1
ATOM 543 C CA . ALA A 1 71 ? -6.028 3.457 16.990 1.00 97.31 71 ALA A CA 1
ATOM 544 C C . ALA A 1 71 ? -6.974 3.022 15.867 1.00 97.31 71 ALA A C 1
ATOM 546 O O . ALA A 1 71 ? -7.560 1.944 15.955 1.00 97.31 71 ALA A O 1
ATOM 547 N N . SER A 1 72 ? -7.079 3.814 14.796 1.00 97.19 72 SER A N 1
ATOM 548 C CA . SER A 1 72 ? -7.868 3.460 13.612 1.00 97.19 72 SER A CA 1
ATOM 549 C C . SER A 1 72 ? -7.357 2.174 12.977 1.00 97.19 72 SER A C 1
ATOM 551 O O . SER A 1 72 ? -8.149 1.272 12.742 1.00 97.19 72 SER A O 1
ATOM 553 N N . GLY A 1 73 ? -6.043 2.037 12.775 1.00 96.94 73 GLY A N 1
ATOM 554 C CA . GLY A 1 73 ? -5.454 0.799 12.257 1.00 96.94 73 GLY A CA 1
ATOM 555 C C . GLY A 1 73 ? -5.688 -0.404 13.175 1.00 96.94 73 GLY A C 1
ATOM 556 O O . GLY A 1 73 ? -6.059 -1.480 12.705 1.00 96.94 73 GLY A O 1
ATOM 557 N N . THR A 1 74 ? -5.537 -0.216 14.487 1.00 97.19 74 THR A N 1
ATOM 558 C CA . THR A 1 74 ? -5.762 -1.277 15.484 1.00 97.19 74 THR A CA 1
ATOM 559 C C . THR A 1 74 ? -7.210 -1.769 15.461 1.00 97.19 74 THR A C 1
ATOM 561 O O . THR A 1 74 ? -7.468 -2.968 15.407 1.00 97.19 74 THR A O 1
ATOM 564 N N . LEU A 1 75 ? -8.171 -0.846 15.474 1.00 97.25 75 LEU A N 1
ATOM 565 C CA . LEU A 1 75 ? -9.594 -1.179 15.499 1.00 97.25 75 LEU A CA 1
ATOM 566 C C . LEU A 1 75 ? -10.101 -1.667 14.140 1.00 97.25 75 LEU A C 1
ATOM 568 O O . LEU A 1 75 ? -11.001 -2.499 14.104 1.00 97.25 75 LEU A O 1
ATOM 572 N N . ALA A 1 76 ? -9.518 -1.208 13.033 1.00 97.31 76 ALA A N 1
ATOM 573 C CA . ALA A 1 76 ? -9.843 -1.675 11.689 1.00 97.31 76 ALA A CA 1
ATOM 574 C C . ALA A 1 76 ? -9.487 -3.149 11.469 1.00 97.31 76 ALA A C 1
ATOM 576 O O . ALA A 1 76 ? -10.217 -3.851 10.770 1.00 97.31 76 ALA A O 1
ATOM 577 N N . ALA A 1 77 ? -8.430 -3.637 12.125 1.00 96.25 77 ALA A N 1
ATOM 578 C CA . ALA A 1 77 ? -8.087 -5.056 12.129 1.00 96.25 77 ALA A CA 1
ATOM 579 C C . ALA A 1 77 ? -9.145 -5.915 12.850 1.00 96.25 77 ALA A C 1
ATOM 581 O O . ALA A 1 77 ? -9.331 -7.076 12.500 1.00 96.25 77 ALA A O 1
ATOM 582 N N . LEU A 1 78 ? -9.846 -5.344 13.839 1.00 96.00 78 LEU A N 1
ATOM 583 C CA . LEU A 1 78 ? -10.853 -6.038 14.652 1.00 96.00 78 LEU A CA 1
ATOM 584 C C . LEU A 1 78 ? -12.278 -5.899 14.093 1.00 96.00 78 LEU A C 1
ATOM 586 O O . LEU A 1 78 ? -13.051 -6.853 14.115 1.00 96.00 78 LEU A O 1
ATOM 590 N N . TYR A 1 79 ? -12.630 -4.718 13.579 1.00 96.75 79 TYR A N 1
ATOM 591 C CA . TYR A 1 79 ? -13.983 -4.360 13.140 1.00 96.75 79 TYR A CA 1
ATOM 592 C C . TYR A 1 79 ? -13.988 -3.792 11.716 1.00 96.75 79 TYR A C 1
ATOM 594 O O . TYR A 1 79 ? -14.425 -2.656 11.497 1.00 96.75 79 TYR A O 1
ATOM 602 N N . PRO A 1 80 ? -13.532 -4.559 10.713 1.00 96.81 80 PRO A N 1
ATOM 603 C CA . PRO A 1 80 ? -13.281 -4.023 9.382 1.00 96.81 80 PRO A CA 1
ATOM 604 C C . PRO A 1 80 ? -14.528 -3.445 8.706 1.00 96.81 80 PRO A C 1
ATOM 606 O O . PRO A 1 80 ? -14.448 -2.437 8.005 1.00 96.81 80 PRO A O 1
ATOM 609 N N . VAL A 1 81 ? -15.701 -4.030 8.964 1.00 96.94 81 VAL A N 1
ATOM 610 C CA . VAL A 1 81 ? -16.981 -3.579 8.396 1.00 96.94 81 VAL A CA 1
ATOM 611 C C . VAL A 1 81 ? -17.334 -2.159 8.844 1.00 96.94 81 VAL A C 1
ATOM 613 O O . VAL A 1 81 ? -17.825 -1.374 8.034 1.00 96.94 81 VAL A O 1
ATOM 616 N N . ALA A 1 82 ? -17.056 -1.793 10.101 1.00 96.62 82 ALA A N 1
ATOM 617 C CA . ALA A 1 82 ? -17.346 -0.452 10.608 1.00 96.62 82 ALA A CA 1
ATOM 618 C C . ALA A 1 82 ? -16.496 0.606 9.889 1.00 96.62 82 ALA A C 1
ATOM 620 O O . ALA A 1 82 ? -17.016 1.626 9.445 1.00 96.62 82 ALA A O 1
ATOM 621 N N . PHE A 1 83 ? -15.203 0.337 9.695 1.00 97.69 83 PHE A N 1
ATOM 622 C CA . PHE A 1 83 ? -14.296 1.251 8.997 1.00 97.69 83 PHE A CA 1
ATOM 623 C C . PHE A 1 83 ? -14.592 1.341 7.498 1.00 97.69 83 PHE A C 1
ATOM 625 O O . PHE A 1 83 ? -14.592 2.441 6.946 1.00 97.69 83 PHE A O 1
ATOM 632 N N . SER A 1 84 ? -14.913 0.214 6.864 1.00 97.06 84 SER A N 1
ATOM 633 C CA . SER A 1 84 ? -15.292 0.165 5.444 1.00 97.06 84 SER A CA 1
ATOM 634 C C . SER A 1 84 ? -16.612 0.902 5.186 1.00 97.06 84 SER A C 1
ATOM 636 O O . SER A 1 84 ? -16.765 1.570 4.173 1.00 97.06 84 SER A O 1
ATOM 638 N N . SER A 1 85 ? -17.554 0.865 6.137 1.00 96.62 85 SER A N 1
ATOM 639 C CA . SER A 1 85 ? -18.849 1.550 5.996 1.00 96.62 85 SER A CA 1
ATOM 640 C C . SER A 1 85 ? -18.781 3.044 6.327 1.00 96.62 85 SER A C 1
ATOM 642 O O . SER A 1 85 ? -19.472 3.843 5.700 1.00 96.62 85 SER A O 1
ATOM 644 N N . HIS A 1 86 ? -17.958 3.437 7.309 1.00 95.75 86 HIS A N 1
ATOM 645 C CA . HIS A 1 86 ? -18.045 4.773 7.921 1.00 95.75 86 HIS A CA 1
ATOM 646 C C . HIS A 1 86 ? -16.810 5.659 7.751 1.00 95.75 86 HIS A C 1
ATOM 648 O O . HIS A 1 86 ? -16.948 6.883 7.847 1.00 95.75 86 HIS A O 1
ATOM 654 N N . LEU A 1 87 ? -15.620 5.085 7.527 1.00 95.56 87 LEU A N 1
ATOM 655 C CA . LEU A 1 87 ? -14.369 5.841 7.363 1.00 95.56 87 LEU A CA 1
ATOM 656 C C . LEU A 1 87 ? -13.904 5.890 5.910 1.00 95.56 87 LEU A C 1
ATOM 658 O O . LEU A 1 87 ? -13.673 6.977 5.387 1.00 95.56 87 LEU A O 1
ATOM 662 N N . VAL A 1 88 ? -13.773 4.730 5.260 1.00 96.31 88 VAL A N 1
ATOM 663 C CA . VAL A 1 88 ? -13.236 4.626 3.892 1.00 96.31 88 VAL A CA 1
ATOM 664 C C . VAL A 1 88 ? -14.020 5.495 2.897 1.00 96.31 88 VAL A C 1
ATOM 666 O O . VAL A 1 88 ? -13.372 6.242 2.166 1.00 96.31 88 VAL A O 1
ATOM 669 N N . PRO A 1 89 ? -15.371 5.531 2.902 1.00 95.12 89 PRO A N 1
ATOM 670 C CA . PRO A 1 89 ? -16.124 6.365 1.967 1.00 95.12 89 PRO A CA 1
ATOM 671 C C . PRO A 1 89 ? -15.891 7.862 2.189 1.00 95.12 89 PRO A C 1
ATOM 673 O O . PRO A 1 89 ? -15.821 8.620 1.228 1.00 95.12 89 PRO A O 1
ATOM 676 N N . LYS A 1 90 ? -15.711 8.290 3.448 1.00 93.00 90 LYS A N 1
ATOM 677 C CA . LYS A 1 90 ? -15.396 9.690 3.772 1.00 93.00 90 LYS A CA 1
ATOM 678 C C . LYS A 1 90 ? -14.018 10.071 3.245 1.00 93.00 90 LYS A C 1
ATOM 680 O O . LYS A 1 90 ? -13.881 11.104 2.610 1.00 93.00 90 LYS A O 1
ATOM 685 N N . LEU A 1 91 ? -13.017 9.215 3.454 1.00 93.00 91 LEU A N 1
ATOM 686 C CA . LEU A 1 91 ? -11.665 9.440 2.936 1.00 93.00 91 LEU A CA 1
ATOM 687 C C . LEU A 1 91 ? -11.625 9.419 1.401 1.00 93.00 91 LEU A C 1
ATOM 689 O O . LEU A 1 91 ? -10.915 10.216 0.800 1.00 93.00 91 LEU A O 1
ATOM 693 N N . ALA A 1 92 ? -12.398 8.542 0.757 1.00 92.19 92 ALA A N 1
ATOM 694 C CA . ALA A 1 92 ? -12.505 8.504 -0.699 1.00 92.19 92 ALA A CA 1
ATOM 695 C C . ALA A 1 92 ? -13.088 9.810 -1.263 1.00 92.19 92 ALA A C 1
ATOM 697 O O . ALA A 1 92 ? -12.585 10.330 -2.260 1.00 92.19 92 ALA A O 1
ATOM 698 N N . GLU A 1 93 ? -14.116 10.358 -0.609 1.00 89.75 93 GLU A N 1
ATOM 699 C CA . GLU A 1 93 ? -14.694 11.646 -0.992 1.00 89.75 93 GLU A CA 1
ATOM 700 C C . GLU A 1 93 ? -13.704 12.795 -0.763 1.00 89.75 93 GLU A C 1
ATOM 702 O O . GLU A 1 93 ? -13.502 13.603 -1.663 1.00 89.75 93 GLU A O 1
ATOM 707 N N . GLU A 1 94 ? -13.010 12.835 0.378 1.00 86.94 94 GLU A N 1
ATOM 708 C CA . GLU A 1 94 ? -11.977 13.849 0.647 1.00 86.94 94 GLU A CA 1
ATOM 709 C C . GLU A 1 94 ? -10.831 13.799 -0.374 1.00 86.94 94 GLU A C 1
ATOM 711 O O . GLU A 1 94 ? -10.333 14.844 -0.793 1.00 86.94 94 GLU A O 1
ATOM 716 N N . LEU A 1 95 ? -10.441 12.603 -0.830 1.00 85.31 95 LEU A N 1
ATOM 717 C CA . LEU A 1 95 ? -9.435 12.444 -1.880 1.00 85.31 95 LEU A CA 1
ATOM 718 C C . LEU A 1 95 ? -9.923 13.064 -3.203 1.00 85.31 95 LEU A C 1
ATOM 720 O O . LEU A 1 95 ? -9.192 13.841 -3.816 1.00 85.31 95 LEU A O 1
ATOM 724 N N . ARG A 1 96 ? -11.189 12.831 -3.585 1.00 81.81 96 ARG A N 1
ATOM 725 C CA . ARG A 1 96 ? -11.817 13.431 -4.782 1.00 81.81 96 ARG A CA 1
ATOM 726 C C . ARG A 1 96 ? -12.046 14.940 -4.669 1.00 81.81 96 ARG A C 1
ATOM 728 O O . ARG A 1 96 ? -11.885 15.670 -5.648 1.00 81.81 96 ARG A O 1
ATOM 735 N N . VAL A 1 97 ? -12.450 15.432 -3.501 1.00 73.62 97 VAL A N 1
ATOM 736 C CA . VAL A 1 97 ? -12.663 16.867 -3.255 1.00 73.62 97 VAL A CA 1
ATOM 737 C C . VAL A 1 97 ? -11.325 17.599 -3.256 1.00 73.62 97 VAL A C 1
ATOM 739 O O . VAL A 1 97 ? -11.209 18.662 -3.875 1.00 73.62 97 VAL A O 1
ATOM 742 N N . GLY A 1 98 ? -10.306 17.006 -2.626 1.00 61.25 98 GLY A N 1
ATOM 743 C CA . GLY A 1 98 ? -8.923 17.464 -2.678 1.00 61.25 98 GLY A CA 1
ATOM 744 C C . GLY A 1 98 ? -8.441 17.609 -4.117 1.00 61.25 98 GLY A C 1
ATOM 745 O O . GLY A 1 98 ? -7.928 18.669 -4.463 1.00 61.25 98 GLY A O 1
ATOM 746 N N . GLU A 1 99 ? -8.717 16.618 -4.972 1.00 59.62 99 GLU A N 1
ATOM 747 C CA . GLU A 1 99 ? -8.443 16.687 -6.411 1.00 59.62 99 GLU A CA 1
ATOM 748 C C . GLU A 1 99 ? -9.116 17.916 -7.057 1.00 59.62 99 GLU A C 1
ATOM 750 O O . GLU A 1 99 ? -8.448 18.786 -7.607 1.00 59.62 99 GLU A O 1
ATOM 755 N N . SER A 1 100 ? -10.437 18.064 -6.955 1.00 55.53 100 SER A N 1
ATOM 756 C CA . SER A 1 100 ? -11.161 19.132 -7.672 1.00 55.53 100 SER A CA 1
ATOM 757 C C . SER A 1 100 ? -10.752 20.574 -7.323 1.00 55.53 100 SER A C 1
ATOM 759 O O . SER A 1 100 ? -10.942 21.471 -8.140 1.00 55.53 100 SER A O 1
ATOM 761 N N . ASN A 1 101 ? -10.191 20.805 -6.133 1.00 48.81 101 ASN A N 1
ATOM 762 C CA . ASN A 1 101 ? -9.870 22.143 -5.631 1.00 48.81 101 ASN A CA 1
ATOM 763 C C . ASN A 1 101 ? -8.382 22.517 -5.781 1.00 48.81 101 ASN A C 1
ATOM 765 O O . ASN A 1 101 ? -8.048 23.694 -5.688 1.00 48.81 101 ASN A O 1
ATOM 769 N N . LEU A 1 102 ? -7.488 21.556 -6.057 1.00 50.38 102 LEU A N 1
ATOM 770 C CA . LEU A 1 102 ? -6.058 21.815 -6.323 1.00 50.38 102 LEU A CA 1
ATOM 771 C C . LEU A 1 102 ? -5.823 22.638 -7.606 1.00 50.38 102 LEU A C 1
ATOM 773 O O . LEU A 1 102 ? -4.727 23.144 -7.836 1.00 50.38 102 LEU A O 1
ATOM 777 N N . THR A 1 103 ? -6.847 22.805 -8.446 1.00 48.56 103 THR A N 1
ATOM 778 C CA . THR A 1 103 ? -6.808 23.680 -9.627 1.00 48.56 103 THR A CA 1
ATOM 779 C C . THR A 1 103 ? -6.905 25.168 -9.280 1.00 48.56 103 THR A C 1
ATOM 781 O O . THR A 1 103 ? -6.570 26.001 -10.119 1.00 48.56 103 THR A O 1
ATOM 784 N N . ASN A 1 104 ? -7.348 25.511 -8.065 1.00 45.19 104 ASN A N 1
ATOM 785 C CA . ASN A 1 104 ? -7.683 26.877 -7.662 1.00 45.19 104 ASN A CA 1
ATOM 786 C C . ASN A 1 104 ? -6.669 27.495 -6.689 1.00 45.19 104 ASN A C 1
ATOM 788 O O . ASN A 1 104 ? -7.072 28.264 -5.840 1.00 45.19 104 ASN A O 1
ATOM 792 N N . GLY A 1 105 ? -5.371 27.191 -6.789 1.00 46.69 105 GLY A N 1
ATOM 793 C CA . GLY A 1 105 ? -4.290 28.016 -6.215 1.00 46.69 105 GLY A CA 1
ATOM 794 C C . GLY A 1 105 ? -4.338 28.379 -4.717 1.00 46.69 105 GLY A C 1
ATOM 795 O O . GLY A 1 105 ? -3.535 29.217 -4.307 1.00 46.69 105 GLY A O 1
ATOM 796 N N . ASP A 1 106 ? -5.225 27.786 -3.915 1.00 40.91 106 ASP A N 1
ATOM 797 C CA . ASP A 1 106 ? -5.504 28.227 -2.549 1.00 40.91 106 ASP A CA 1
ATOM 798 C C . ASP A 1 106 ? -4.858 27.325 -1.481 1.00 40.91 106 ASP A C 1
ATOM 800 O O . ASP A 1 106 ? -4.963 26.103 -1.482 1.00 40.91 106 ASP A O 1
ATOM 804 N N . GLU A 1 107 ? -4.209 28.032 -0.557 1.00 49.03 107 GLU A N 1
ATOM 805 C CA . GLU A 1 107 ? -3.796 27.734 0.817 1.00 49.03 107 GLU A CA 1
ATOM 806 C C . GLU A 1 107 ? -2.927 26.500 1.205 1.00 49.03 107 GLU A C 1
ATOM 808 O O . GLU A 1 107 ? -3.198 25.350 0.858 1.00 49.03 107 GLU A O 1
ATOM 813 N N . PRO A 1 108 ? -1.948 26.695 2.126 1.00 52.97 108 PRO A N 1
ATOM 814 C CA . PRO A 1 108 ? -1.177 25.615 2.765 1.00 52.97 108 PRO A CA 1
ATOM 815 C C . PRO A 1 108 ? -2.024 24.626 3.596 1.00 52.97 108 PRO A C 1
ATOM 817 O O . PRO A 1 108 ? -1.554 23.538 3.942 1.00 52.97 108 PRO A O 1
ATOM 820 N N . THR A 1 109 ? -3.278 24.967 3.907 1.00 58.97 109 THR A N 1
ATOM 821 C CA . THR A 1 109 ? -4.243 24.107 4.609 1.00 58.97 109 THR A CA 1
ATOM 822 C C . THR A 1 109 ? -4.669 22.905 3.756 1.00 58.97 109 THR A C 1
ATOM 824 O O . THR A 1 109 ? -4.895 21.819 4.300 1.00 58.97 109 THR A O 1
ATOM 827 N N . GLN A 1 110 ? -4.685 23.026 2.425 1.00 61.31 110 GLN A N 1
ATOM 828 C CA . GLN A 1 110 ? -5.161 21.974 1.525 1.00 61.31 110 GLN A CA 1
ATOM 829 C C . GLN A 1 110 ? -4.146 20.836 1.319 1.00 61.31 110 GLN A C 1
ATOM 831 O O . GLN A 1 110 ? -4.519 19.665 1.426 1.00 61.31 110 GLN A O 1
ATOM 836 N N . CYS A 1 111 ? -2.854 21.152 1.151 1.00 62.53 111 CYS A N 1
ATOM 837 C CA . CYS A 1 111 ? -1.776 20.148 1.129 1.00 62.53 111 CYS A CA 1
ATOM 838 C C . CYS A 1 111 ? -1.739 19.322 2.426 1.00 62.53 111 CYS A C 1
ATOM 840 O O . CYS A 1 111 ? -1.503 18.113 2.405 1.00 62.53 111 CYS A O 1
ATOM 842 N N . SER A 1 112 ? -2.026 19.958 3.569 1.00 75.56 112 SER A N 1
ATOM 843 C CA . SER A 1 112 ? -2.052 19.273 4.865 1.00 75.56 112 SER A CA 1
ATOM 844 C C . SER A 1 112 ? -3.200 18.263 4.978 1.00 75.56 112 SER A C 1
ATOM 846 O O . SER A 1 112 ? -3.004 17.174 5.520 1.00 75.56 112 SER A O 1
ATOM 848 N N . ARG A 1 113 ? -4.376 18.577 4.415 1.00 79.31 113 ARG A N 1
ATOM 849 C CA . ARG A 1 113 ? -5.545 17.682 4.394 1.00 79.31 113 ARG A CA 1
ATOM 850 C C . ARG A 1 113 ? -5.349 16.495 3.465 1.00 79.31 113 ARG A C 1
ATOM 852 O O . ARG A 1 113 ? -5.635 15.367 3.860 1.00 79.31 113 ARG A O 1
ATOM 859 N N . HIS A 1 114 ? -4.807 16.733 2.273 1.00 82.75 114 HIS A N 1
ATOM 860 C CA . HIS A 1 114 ? -4.473 15.665 1.330 1.00 82.75 114 HIS A CA 1
ATOM 861 C C . HIS A 1 114 ? -3.494 14.658 1.947 1.00 82.75 114 HIS A C 1
ATOM 863 O O . HIS A 1 114 ? -3.792 13.463 1.992 1.00 82.75 114 HIS A O 1
ATOM 869 N N . LEU A 1 115 ? -2.405 15.140 2.556 1.00 85.44 115 LEU A N 1
ATOM 870 C CA . LEU A 1 115 ? -1.451 14.283 3.262 1.00 85.44 115 LEU A CA 1
ATOM 871 C C . LEU A 1 115 ? -2.115 13.492 4.400 1.00 85.44 115 LEU A C 1
ATOM 873 O O . LEU A 1 115 ? -1.876 12.292 4.533 1.00 85.44 115 LEU A O 1
ATOM 877 N N . CYS A 1 116 ? -2.975 14.132 5.200 1.00 87.19 116 CYS A N 1
ATOM 878 C CA . CYS A 1 116 ? -3.718 13.439 6.256 1.00 87.19 116 CYS A CA 1
ATOM 879 C C . CYS A 1 116 ? -4.628 12.342 5.686 1.00 87.19 116 CYS A C 1
ATOM 881 O O . CYS A 1 116 ? -4.778 11.294 6.311 1.00 87.19 116 CYS A O 1
ATOM 883 N N . CYS A 1 117 ? -5.203 12.549 4.499 1.00 91.19 117 CYS A N 1
ATOM 884 C CA . CYS A 1 117 ? -6.096 11.584 3.858 1.00 91.19 117 CYS A CA 1
ATOM 885 C C . CYS A 1 117 ? -5.317 10.351 3.417 1.00 91.19 117 CYS A C 1
ATOM 887 O O . CYS A 1 117 ? -5.685 9.222 3.743 1.00 91.19 117 CYS A O 1
ATOM 889 N N . LEU A 1 118 ? -4.186 10.577 2.748 1.00 92.69 118 LEU A N 1
ATOM 890 C CA . LEU A 1 118 ? -3.268 9.521 2.340 1.00 92.69 118 LEU A CA 1
ATOM 891 C C . LEU A 1 118 ? -2.743 8.732 3.547 1.00 92.69 118 LEU A C 1
ATOM 893 O O . LEU A 1 118 ? -2.666 7.500 3.495 1.00 92.69 118 LEU A O 1
ATOM 897 N N . GLN A 1 119 ? -2.399 9.414 4.642 1.00 92.50 119 GLN A N 1
ATOM 898 C CA . GLN A 1 119 ? -1.963 8.772 5.884 1.00 92.50 119 GLN A CA 1
ATOM 899 C C . GLN A 1 119 ? -3.091 7.977 6.543 1.00 92.50 119 GLN A C 1
ATOM 901 O O . GLN A 1 119 ? -2.841 6.876 7.022 1.00 92.50 119 GLN A O 1
ATOM 906 N N . ALA A 1 120 ? -4.326 8.482 6.538 1.00 94.38 120 ALA A N 1
ATOM 907 C CA . ALA A 1 120 ? -5.487 7.788 7.091 1.00 94.38 120 ALA A CA 1
ATOM 908 C C . ALA A 1 120 ? -5.848 6.521 6.307 1.00 94.38 120 ALA A C 1
ATOM 910 O O . ALA A 1 120 ? -6.062 5.473 6.918 1.00 94.38 120 ALA A O 1
ATOM 911 N N . LEU A 1 121 ? -5.834 6.587 4.971 1.00 96.25 121 LEU A N 1
ATOM 912 C CA . LEU A 1 121 ? -6.031 5.424 4.099 1.00 96.25 121 LEU A CA 1
ATOM 913 C C . LEU A 1 121 ? -4.959 4.357 4.351 1.00 96.25 121 LEU A C 1
ATOM 915 O O . LEU A 1 121 ? -5.281 3.182 4.522 1.00 96.25 121 LEU A O 1
ATOM 919 N N . SER A 1 122 ? -3.692 4.760 4.467 1.00 96.56 122 SER A N 1
ATOM 920 C CA . SER A 1 122 ? -2.617 3.849 4.871 1.00 96.56 122 SER A CA 1
ATOM 921 C C . SER A 1 122 ? -2.844 3.289 6.280 1.00 96.56 122 SER A C 1
ATOM 923 O O . SER A 1 122 ? -2.715 2.083 6.502 1.00 96.56 122 SER A O 1
ATOM 925 N N . ALA A 1 123 ? -3.204 4.139 7.248 1.00 96.31 123 ALA A N 1
ATOM 926 C CA . ALA A 1 123 ? -3.375 3.793 8.658 1.00 96.31 123 ALA A CA 1
ATOM 927 C C . ALA A 1 123 ? -4.394 2.666 8.856 1.00 96.31 123 ALA A C 1
ATOM 929 O O . ALA A 1 123 ? -4.068 1.673 9.509 1.00 96.31 123 ALA A O 1
ATOM 930 N N . VAL A 1 124 ? -5.569 2.803 8.238 1.00 96.88 124 VAL A N 1
ATOM 931 C CA . VAL A 1 124 ? -6.712 1.884 8.361 1.00 96.88 124 VAL A CA 1
ATOM 932 C C . VAL A 1 124 ? -6.541 0.575 7.574 1.00 96.88 124 VAL A C 1
ATOM 934 O O . VAL A 1 124 ? -7.248 -0.395 7.831 1.00 96.88 124 VAL A O 1
ATOM 937 N N . SER A 1 125 ? -5.591 0.515 6.638 1.00 97.25 125 SER A N 1
ATOM 938 C CA . SER A 1 125 ? -5.330 -0.654 5.785 1.00 97.25 125 SER A CA 1
ATOM 939 C C . SER A 1 125 ? -4.594 -1.777 6.529 1.00 97.25 125 SER A C 1
ATOM 941 O O . SER A 1 125 ? -3.450 -2.103 6.220 1.00 97.25 125 SER A O 1
ATOM 943 N N . THR A 1 126 ? -5.237 -2.337 7.551 1.00 96.06 126 THR A N 1
ATOM 944 C CA . THR A 1 126 ? -4.708 -3.405 8.419 1.00 96.06 126 THR A CA 1
ATOM 945 C C . THR A 1 126 ? -5.462 -4.727 8.284 1.00 96.06 126 THR A C 1
ATOM 947 O O . THR A 1 126 ? -4.956 -5.751 8.727 1.00 96.06 126 THR A O 1
ATOM 950 N N . HIS A 1 127 ? -6.644 -4.727 7.659 1.00 97.38 127 HIS A N 1
ATOM 951 C CA . HIS A 1 127 ? -7.438 -5.927 7.379 1.00 97.38 127 HIS A CA 1
ATOM 952 C C . HIS A 1 127 ? -7.541 -6.175 5.860 1.00 97.38 127 HIS A C 1
ATOM 954 O O . HIS A 1 127 ? -7.727 -5.200 5.121 1.00 97.38 127 HIS A O 1
ATOM 960 N N . PRO A 1 128 ? -7.521 -7.435 5.369 1.00 96.88 128 PRO A N 1
ATOM 961 C CA . PRO A 1 128 ? -7.509 -7.737 3.931 1.00 96.88 128 PRO A CA 1
ATOM 962 C C . PRO A 1 128 ? -8.678 -7.126 3.151 1.00 96.88 128 PRO A C 1
ATOM 964 O O . PRO A 1 128 ? -8.505 -6.656 2.028 1.00 96.88 128 PRO A O 1
ATOM 967 N N . SER A 1 129 ? -9.876 -7.086 3.745 1.00 97.75 129 SER A N 1
ATOM 968 C CA . SER A 1 129 ? -11.042 -6.458 3.105 1.00 97.75 129 SER A CA 1
ATOM 969 C C . SER A 1 129 ? -10.845 -4.957 2.885 1.00 97.75 129 SER A C 1
ATOM 971 O O . SER A 1 129 ? -11.170 -4.455 1.819 1.00 97.75 129 SER A O 1
ATOM 973 N N . ILE A 1 130 ? -10.249 -4.260 3.857 1.00 97.88 130 ILE A N 1
ATOM 974 C CA . ILE A 1 130 ? -10.005 -2.819 3.771 1.00 97.88 130 ILE A CA 1
ATOM 975 C C . ILE A 1 130 ? -8.907 -2.542 2.751 1.00 97.88 130 ILE A C 1
ATOM 977 O O . ILE A 1 130 ? -9.062 -1.635 1.945 1.00 97.88 130 ILE A O 1
ATOM 981 N N . VAL A 1 131 ? -7.839 -3.350 2.725 1.00 97.94 131 VAL A N 1
ATOM 982 C CA . VAL A 1 131 ? -6.774 -3.238 1.711 1.00 97.94 131 VAL A CA 1
ATOM 983 C C . VAL A 1 131 ? -7.356 -3.310 0.295 1.00 97.94 131 VAL A C 1
ATOM 985 O O . VAL A 1 131 ? -6.964 -2.527 -0.569 1.00 97.94 131 VAL A O 1
ATOM 988 N N . LYS A 1 132 ? -8.325 -4.205 0.057 1.00 97.25 132 LYS A N 1
ATOM 989 C CA . LYS A 1 132 ? -9.018 -4.334 -1.239 1.00 97.25 132 LYS A CA 1
ATOM 990 C C . LYS A 1 132 ? -9.859 -3.114 -1.617 1.00 97.25 132 LYS A C 1
ATOM 992 O O . LYS A 1 132 ? -10.125 -2.923 -2.800 1.00 97.25 132 LYS A O 1
ATOM 997 N N . GLU A 1 133 ? -10.257 -2.294 -0.652 1.00 97.38 133 GLU A N 1
ATOM 998 C CA . GLU A 1 133 ? -11.003 -1.055 -0.887 1.00 97.38 133 GLU A CA 1
ATOM 999 C C . GLU A 1 133 ? -10.074 0.159 -1.010 1.00 97.38 133 GLU A C 1
ATOM 1001 O O . GLU A 1 133 ? -10.250 0.988 -1.899 1.00 97.38 133 GLU A O 1
ATOM 1006 N N . THR A 1 134 ? -9.053 0.266 -0.158 1.00 97.38 134 THR A N 1
ATOM 1007 C CA . THR A 1 134 ? -8.173 1.441 -0.078 1.00 97.38 134 THR A CA 1
ATOM 1008 C C . THR A 1 134 ? -7.066 1.442 -1.124 1.00 97.38 134 THR A C 1
ATOM 1010 O O . THR A 1 134 ? -6.707 2.509 -1.629 1.00 97.38 134 THR A O 1
ATOM 1013 N N . LEU A 1 135 ? -6.523 0.275 -1.486 1.00 97.56 135 LEU A N 1
ATOM 1014 C CA . LEU A 1 135 ? -5.431 0.195 -2.452 1.00 97.56 135 LEU A CA 1
ATOM 1015 C C . LEU A 1 135 ? -5.851 0.707 -3.841 1.00 97.56 135 LEU A C 1
ATOM 1017 O O . LEU A 1 135 ? -5.135 1.553 -4.384 1.00 97.56 135 LEU A O 1
ATOM 1021 N N . PRO A 1 136 ? -7.006 0.299 -4.408 1.00 96.12 136 PRO A N 1
ATOM 1022 C CA . PRO A 1 136 ? -7.475 0.860 -5.671 1.00 96.12 1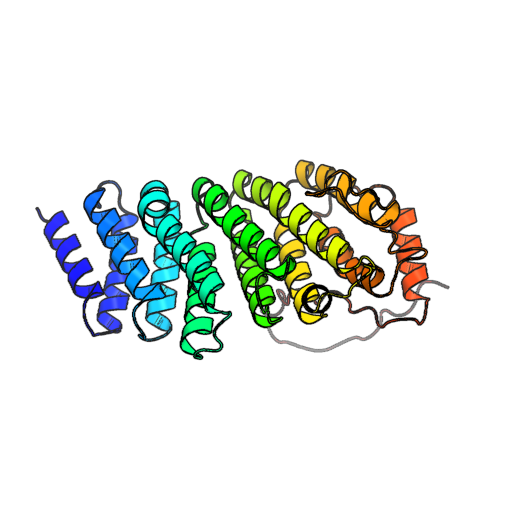36 PRO A CA 1
ATOM 1023 C C . PRO A 1 136 ? -7.669 2.378 -5.627 1.00 96.12 136 PRO A C 1
ATOM 1025 O O . PRO A 1 136 ? -7.368 3.033 -6.619 1.00 96.12 136 PRO A O 1
ATOM 1028 N N . LEU A 1 137 ? -8.103 2.949 -4.495 1.00 95.25 137 LEU A N 1
ATOM 1029 C CA . LEU A 1 137 ? -8.265 4.402 -4.350 1.00 95.25 137 LEU A CA 1
ATOM 1030 C C . LEU A 1 137 ? -6.926 5.136 -4.496 1.00 95.25 137 LEU A C 1
ATOM 1032 O O . LEU A 1 137 ? -6.834 6.100 -5.253 1.00 95.25 137 LEU A O 1
ATOM 1036 N N . LEU A 1 138 ? -5.870 4.653 -3.831 1.00 94.69 138 LEU A N 1
ATOM 1037 C CA . LEU A 1 138 ? -4.534 5.251 -3.934 1.00 94.69 138 LEU A CA 1
ATOM 1038 C C . LEU A 1 138 ? -3.934 5.097 -5.337 1.00 94.69 138 LEU A C 1
ATOM 1040 O O . LEU A 1 138 ? -3.342 6.040 -5.864 1.00 94.69 138 LEU A O 1
ATOM 1044 N N . LEU A 1 139 ? -4.095 3.923 -5.957 1.00 93.44 139 LEU A N 1
ATOM 1045 C CA . LEU A 1 139 ? -3.606 3.678 -7.316 1.00 93.44 139 LEU A CA 1
ATOM 1046 C C . LEU A 1 139 ? -4.368 4.525 -8.343 1.00 93.44 139 LEU A C 1
ATOM 1048 O O . LEU A 1 139 ? -3.755 5.100 -9.240 1.00 93.44 139 LEU A O 1
ATOM 1052 N N . GLN A 1 140 ? -5.689 4.648 -8.200 1.00 89.62 140 GLN A N 1
ATOM 1053 C CA . GLN A 1 140 ? -6.513 5.495 -9.058 1.00 89.62 140 GLN A CA 1
ATOM 1054 C C . GLN A 1 140 ? -6.118 6.967 -8.930 1.00 89.62 140 GLN A C 1
ATOM 1056 O O . GLN A 1 140 ? -5.972 7.642 -9.949 1.00 89.62 140 GLN A O 1
ATOM 1061 N N . HIS A 1 141 ? -5.882 7.441 -7.707 1.00 87.38 141 HIS A N 1
ATOM 1062 C CA . HIS A 1 141 ? -5.414 8.799 -7.461 1.00 87.38 141 HIS A CA 1
ATOM 1063 C C . HIS A 1 141 ? -4.068 9.063 -8.155 1.00 87.38 141 HIS A C 1
ATOM 1065 O O . HIS A 1 141 ? -3.912 10.052 -8.872 1.00 87.38 141 HIS A O 1
ATOM 1071 N N . LEU A 1 142 ? -3.122 8.120 -8.059 1.00 86.12 142 LEU A N 1
ATOM 1072 C CA . LEU A 1 142 ? -1.836 8.197 -8.759 1.00 86.12 142 LEU A CA 1
ATOM 1073 C C . LEU A 1 142 ? -1.994 8.231 -10.295 1.00 86.12 142 LEU A C 1
ATOM 1075 O O . LEU A 1 142 ? -1.293 8.971 -10.988 1.00 86.12 142 LEU A O 1
ATOM 1079 N N . TRP A 1 143 ? -2.943 7.469 -10.840 1.00 80.75 143 TRP A N 1
ATOM 1080 C CA . TRP A 1 143 ? -3.280 7.487 -12.267 1.00 80.75 143 TRP A CA 1
ATOM 1081 C C . TRP A 1 143 ? -3.910 8.799 -12.729 1.00 80.75 143 TRP A C 1
ATOM 1083 O O . TRP A 1 143 ? -3.604 9.287 -13.819 1.00 80.75 143 TRP A O 1
ATOM 1093 N N . GLN A 1 144 ? -4.803 9.375 -11.929 1.00 77.88 144 GLN A N 1
ATOM 1094 C CA . GLN A 1 144 ? -5.448 10.652 -12.235 1.00 77.88 144 GLN A CA 1
ATOM 1095 C C . GLN A 1 144 ? -4.451 11.802 -12.196 1.00 77.88 144 GLN A C 1
ATOM 1097 O O . GLN A 1 144 ? -4.496 12.669 -13.072 1.00 77.88 144 GLN A O 1
ATOM 1102 N N . VAL A 1 145 ? -3.516 11.745 -11.244 1.00 71.56 145 VAL A N 1
ATOM 1103 C CA . VAL A 1 145 ? -2.319 12.575 -11.242 1.00 71.56 145 VAL A CA 1
ATOM 1104 C C . VAL A 1 145 ? -1.604 12.419 -12.589 1.00 71.56 145 VAL A C 1
ATOM 1106 O O . VAL A 1 145 ? -1.523 13.404 -13.317 1.00 71.56 145 VAL A O 1
ATOM 1109 N N . ASN A 1 146 ? -1.230 11.199 -13.012 1.00 69.06 146 ASN A N 1
ATOM 1110 C CA . ASN A 1 146 ? -0.522 10.952 -14.285 1.00 69.06 146 ASN A CA 1
ATOM 1111 C C . ASN A 1 146 ? -1.218 11.533 -15.542 1.00 69.06 146 ASN A C 1
ATOM 1113 O O . ASN A 1 146 ? -0.563 12.048 -16.450 1.00 69.06 146 ASN A O 1
ATOM 1117 N N . ARG A 1 147 ? -2.555 11.475 -15.614 1.00 67.56 147 ARG A N 1
ATOM 1118 C CA . ARG A 1 147 ? -3.332 11.912 -16.792 1.00 67.56 147 ARG A CA 1
ATOM 1119 C C . ARG A 1 147 ? -3.422 13.433 -16.981 1.00 67.56 147 ARG A C 1
ATOM 1121 O O . ARG A 1 147 ? -4.061 13.874 -17.931 1.00 67.56 147 ARG A O 1
ATOM 1128 N N . GLY A 1 148 ? -2.775 14.235 -16.132 1.00 59.16 148 GLY A N 1
ATOM 1129 C CA . GLY A 1 148 ? -2.772 15.696 -16.273 1.00 59.16 148 GLY A CA 1
ATOM 1130 C C . GLY A 1 148 ? -4.053 16.367 -15.779 1.00 59.16 148 GLY A C 1
ATOM 1131 O O . GLY A 1 148 ? -4.252 17.552 -16.025 1.00 59.16 148 GLY A O 1
ATOM 1132 N N . ASN A 1 149 ? -4.904 15.629 -15.059 1.00 53.19 149 ASN A N 1
ATOM 1133 C CA . ASN A 1 149 ? -6.105 16.185 -14.433 1.00 53.19 149 ASN A CA 1
ATOM 1134 C C . ASN A 1 149 ? -5.777 17.007 -13.172 1.00 53.19 149 ASN A C 1
ATOM 1136 O O . ASN A 1 149 ? -6.664 17.663 -12.640 1.00 53.19 149 ASN A O 1
ATOM 1140 N N . MET A 1 150 ? -4.520 16.966 -12.709 1.00 55.62 150 MET A N 1
ATOM 1141 C CA . MET A 1 150 ? -3.985 17.625 -11.515 1.00 55.62 150 MET A CA 1
ATOM 1142 C C . MET A 1 150 ? -2.719 18.414 -11.869 1.00 55.62 150 MET A C 1
ATOM 1144 O O . MET A 1 150 ? -1.908 17.948 -12.671 1.00 55.62 150 MET A O 1
ATOM 1148 N N . VAL A 1 151 ? -2.482 19.557 -11.217 1.00 53.03 151 VAL A N 1
ATOM 1149 C CA . VAL A 1 151 ? -1.149 20.185 -11.179 1.00 53.03 151 VAL A CA 1
ATOM 1150 C C . VAL A 1 151 ? -0.327 19.441 -10.127 1.00 53.03 151 VAL A C 1
ATOM 1152 O O . VAL A 1 151 ? -0.181 19.910 -9.006 1.00 53.03 151 VAL A O 1
ATOM 1155 N N . ALA A 1 152 ? 0.124 18.229 -10.444 1.00 59.97 152 ALA A N 1
ATOM 1156 C CA . ALA A 1 152 ? 0.825 17.421 -9.453 1.00 59.97 152 ALA A CA 1
ATOM 1157 C C . ALA A 1 152 ? 2.262 17.898 -9.264 1.00 59.97 152 ALA A C 1
ATOM 1159 O O . ALA A 1 152 ? 3.039 17.971 -10.223 1.00 59.97 152 ALA A O 1
ATOM 1160 N N . GLN A 1 153 ? 2.607 18.189 -8.015 1.00 72.25 153 GLN A N 1
ATOM 1161 C CA . GLN A 1 153 ? 3.988 18.366 -7.596 1.00 72.25 153 GLN A CA 1
ATOM 1162 C C . GLN A 1 153 ? 4.599 16.998 -7.279 1.00 72.25 153 GLN A C 1
ATOM 1164 O O . GLN A 1 153 ? 3.900 16.034 -6.953 1.00 72.25 153 GLN A O 1
ATOM 1169 N N . SER A 1 154 ? 5.924 16.899 -7.352 1.00 79.50 154 SER A N 1
ATOM 1170 C CA . SER A 1 154 ? 6.649 15.687 -6.956 1.00 79.50 154 SER A CA 1
ATOM 1171 C C . SER A 1 154 ? 6.337 15.271 -5.517 1.00 79.50 154 SER A C 1
ATOM 1173 O O . SER A 1 154 ? 6.198 14.079 -5.243 1.00 79.50 154 SER A O 1
ATOM 1175 N N . SER A 1 155 ? 6.110 16.237 -4.621 1.00 83.31 155 SER A N 1
ATOM 1176 C CA . SER A 1 155 ? 5.690 16.008 -3.234 1.00 83.31 155 SER A CA 1
ATOM 1177 C C . SER A 1 155 ? 4.407 15.187 -3.105 1.00 83.31 155 SER A C 1
ATOM 1179 O O . SER A 1 155 ? 4.327 14.329 -2.227 1.00 83.31 155 SER A O 1
ATOM 1181 N N . ASP A 1 156 ? 3.427 15.405 -3.984 1.00 83.75 156 ASP A N 1
ATOM 1182 C CA . ASP A 1 156 ? 2.128 14.728 -3.912 1.00 83.75 156 ASP A CA 1
ATOM 1183 C C . ASP A 1 156 ? 2.280 13.259 -4.306 1.00 83.75 156 ASP A C 1
ATOM 1185 O O . ASP A 1 156 ? 1.808 12.354 -3.616 1.00 83.75 156 ASP A O 1
ATOM 1189 N N . VAL A 1 157 ? 3.030 13.008 -5.382 1.00 87.69 157 VAL A N 1
ATOM 1190 C CA . VAL A 1 157 ? 3.348 11.654 -5.846 1.00 87.69 157 VAL A CA 1
ATOM 1191 C C . VAL A 1 157 ? 4.168 10.896 -4.801 1.00 87.69 157 VAL A C 1
ATOM 1193 O O . VAL A 1 157 ? 3.895 9.724 -4.523 1.00 87.69 157 VAL A O 1
ATOM 1196 N N . ILE A 1 158 ? 5.147 11.565 -4.186 1.00 91.44 158 ILE A N 1
ATOM 1197 C CA . ILE A 1 158 ? 5.959 10.994 -3.107 1.00 91.44 158 ILE A CA 1
ATOM 1198 C C . ILE A 1 158 ? 5.073 10.633 -1.911 1.00 91.44 158 ILE A C 1
ATOM 1200 O O . ILE A 1 158 ? 5.221 9.535 -1.376 1.00 91.44 158 ILE A O 1
ATOM 1204 N N . ALA A 1 159 ? 4.127 11.490 -1.515 1.00 91.75 159 ALA A N 1
ATOM 1205 C CA . ALA A 1 159 ? 3.208 11.204 -0.413 1.00 91.75 159 ALA A CA 1
ATOM 1206 C C . ALA A 1 159 ? 2.341 9.963 -0.692 1.00 91.75 159 ALA A C 1
ATOM 1208 O O . ALA A 1 159 ? 2.194 9.102 0.178 1.00 91.75 159 ALA A O 1
ATOM 1209 N N . VAL A 1 160 ? 1.834 9.810 -1.921 1.00 93.56 160 VAL A N 1
ATOM 1210 C CA . VAL A 1 160 ? 1.085 8.607 -2.327 1.00 93.56 160 VAL A CA 1
ATOM 1211 C C . VAL A 1 160 ? 1.973 7.365 -2.254 1.00 93.56 160 VAL A C 1
ATOM 1213 O O . VAL A 1 160 ? 1.571 6.354 -1.677 1.00 93.56 160 VAL A O 1
ATOM 1216 N N . CYS A 1 161 ? 3.202 7.440 -2.774 1.00 95.56 161 CYS A N 1
ATOM 1217 C CA . CYS A 1 161 ? 4.163 6.338 -2.697 1.00 95.56 161 CYS A CA 1
ATOM 1218 C C . CYS A 1 161 ? 4.504 5.980 -1.243 1.00 95.56 161 CYS A C 1
ATOM 1220 O O . CYS A 1 161 ? 4.580 4.804 -0.896 1.00 95.56 161 CYS A O 1
ATOM 1222 N N . GLN A 1 162 ? 4.651 6.966 -0.358 1.00 96.12 162 GLN A N 1
ATOM 1223 C CA . GLN A 1 162 ? 4.879 6.726 1.068 1.00 96.12 162 GLN A CA 1
ATOM 1224 C C . GLN A 1 162 ? 3.700 5.998 1.724 1.00 96.12 162 GLN A C 1
ATOM 1226 O O . GLN A 1 162 ? 3.931 5.073 2.506 1.00 96.12 162 GLN A O 1
ATOM 1231 N N . SER A 1 163 ? 2.460 6.360 1.390 1.00 96.88 163 SER A N 1
ATOM 1232 C CA . SER A 1 163 ? 1.270 5.642 1.861 1.00 96.88 163 SER A CA 1
ATOM 1233 C C . SER A 1 163 ? 1.191 4.218 1.313 1.00 96.88 163 SER A C 1
ATOM 1235 O O . SER A 1 163 ? 0.931 3.290 2.077 1.00 96.88 163 SER A O 1
ATOM 1237 N N . LEU A 1 164 ? 1.489 4.014 0.026 1.00 98.00 164 LEU A N 1
ATOM 1238 C CA . LEU A 1 164 ? 1.565 2.678 -0.576 1.00 98.00 164 LEU A CA 1
ATOM 1239 C C . LEU A 1 164 ? 2.645 1.816 0.089 1.00 98.00 164 LEU A C 1
ATOM 1241 O O . LEU A 1 164 ? 2.411 0.642 0.357 1.00 98.00 164 LEU A O 1
ATOM 1245 N N . ARG A 1 165 ? 3.806 2.394 0.413 1.00 97.88 165 ARG A N 1
ATOM 1246 C CA . ARG A 1 165 ? 4.889 1.699 1.123 1.00 97.88 165 ARG A CA 1
ATOM 1247 C C . ARG A 1 165 ? 4.446 1.242 2.510 1.00 97.88 165 ARG A C 1
ATOM 1249 O O . ARG A 1 165 ? 4.653 0.088 2.859 1.00 97.88 165 ARG A O 1
ATOM 1256 N N . GLN A 1 166 ? 3.811 2.123 3.282 1.00 96.94 166 GLN A N 1
ATOM 1257 C CA . GLN A 1 166 ? 3.283 1.782 4.608 1.00 96.94 166 GLN A CA 1
ATOM 1258 C C . GLN A 1 166 ? 2.192 0.703 4.534 1.00 96.94 166 GLN A C 1
ATOM 1260 O O . GLN A 1 166 ? 2.125 -0.175 5.394 1.00 96.94 166 GLN A O 1
ATOM 1265 N N . MET A 1 167 ? 1.347 0.733 3.499 1.00 97.50 167 MET A N 1
ATOM 1266 C CA . MET A 1 167 ? 0.397 -0.350 3.244 1.00 97.50 167 MET A CA 1
ATOM 1267 C C . MET A 1 167 ? 1.110 -1.660 2.927 1.00 97.50 167 MET A C 1
ATOM 1269 O O . MET A 1 167 ? 0.738 -2.687 3.488 1.00 97.50 167 MET A O 1
ATOM 1273 N N . ALA A 1 168 ? 2.144 -1.632 2.082 1.00 97.19 168 ALA A N 1
ATOM 1274 C CA . ALA A 1 168 ? 2.941 -2.812 1.773 1.00 97.19 168 ALA A CA 1
ATOM 1275 C C . ALA A 1 168 ? 3.552 -3.418 3.047 1.00 97.19 168 ALA A C 1
ATOM 1277 O O . ALA A 1 168 ? 3.419 -4.620 3.244 1.00 97.19 168 ALA A O 1
ATOM 1278 N N . GLU A 1 169 ? 4.124 -2.603 3.945 1.00 96.31 169 GLU A N 1
ATOM 1279 C CA . GLU A 1 169 ? 4.659 -3.049 5.248 1.00 96.31 169 GLU A CA 1
ATOM 1280 C C . GLU A 1 169 ? 3.602 -3.791 6.083 1.00 96.31 169 GLU A C 1
ATOM 1282 O O . GLU A 1 169 ? 3.880 -4.846 6.649 1.00 96.31 169 GLU A O 1
ATOM 1287 N N . LYS A 1 170 ? 2.365 -3.285 6.127 1.00 94.88 170 LYS A N 1
ATOM 1288 C CA . LYS A 1 170 ? 1.260 -3.935 6.855 1.00 94.88 170 LYS A CA 1
ATOM 1289 C C . LYS A 1 170 ? 0.787 -5.214 6.178 1.00 94.88 170 LYS A C 1
ATOM 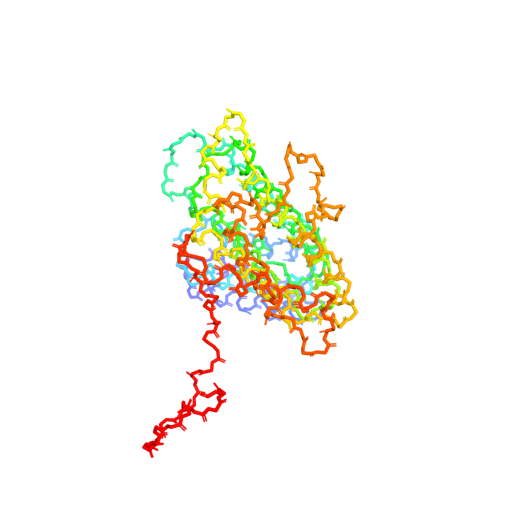1291 O O . LYS A 1 170 ? 0.532 -6.206 6.854 1.00 94.88 170 LYS A O 1
ATOM 1296 N N . CYS A 1 171 ? 0.711 -5.208 4.849 1.00 95.12 171 CYS A N 1
ATOM 1297 C CA . CYS A 1 171 ? 0.287 -6.361 4.061 1.00 95.12 171 CYS A CA 1
ATOM 1298 C C . CYS A 1 171 ? 1.224 -7.561 4.239 1.00 95.12 171 CYS A C 1
ATOM 1300 O O . CYS A 1 171 ? 0.779 -8.686 4.072 1.00 95.12 171 CYS A O 1
ATOM 1302 N N . GLN A 1 172 ? 2.492 -7.362 4.616 1.00 92.38 172 GLN A N 1
ATOM 1303 C CA . GLN A 1 172 ? 3.433 -8.462 4.879 1.00 92.38 172 GLN A CA 1
ATOM 1304 C C . GLN A 1 172 ? 2.993 -9.382 6.031 1.00 92.38 172 GLN A C 1
ATOM 1306 O O . GLN A 1 172 ? 3.465 -10.513 6.117 1.00 92.38 172 GLN A O 1
ATOM 1311 N N . GLN A 1 173 ? 2.107 -8.916 6.918 1.00 89.56 173 GLN A N 1
ATOM 1312 C CA . GLN A 1 173 ? 1.604 -9.706 8.047 1.00 89.56 173 GLN A CA 1
ATOM 1313 C C . GLN A 1 173 ? 0.549 -10.739 7.629 1.00 89.56 173 GLN A C 1
ATOM 1315 O O . GLN A 1 173 ? 0.318 -11.700 8.361 1.00 89.56 173 GLN A O 1
ATOM 1320 N N . ASP A 1 174 ? -0.073 -10.558 6.461 1.00 92.25 174 ASP A N 1
ATOM 1321 C CA . ASP A 1 174 ? -1.149 -11.403 5.954 1.00 92.25 174 ASP A CA 1
ATOM 1322 C C . ASP A 1 174 ? -0.873 -11.838 4.496 1.00 92.25 174 ASP A C 1
ATOM 1324 O O . ASP A 1 174 ? -0.774 -10.991 3.603 1.00 92.25 174 ASP A O 1
ATOM 1328 N N . PRO A 1 175 ? -0.770 -13.150 4.205 1.00 91.69 175 PRO A N 1
ATOM 1329 C CA . PRO A 1 175 ? -0.431 -13.636 2.867 1.00 91.69 175 PRO A CA 1
ATOM 1330 C C . PRO A 1 175 ? -1.395 -13.185 1.762 1.00 91.69 175 PRO A C 1
ATOM 1332 O O . PRO A 1 175 ? -0.951 -12.930 0.642 1.00 91.69 175 PRO A O 1
ATOM 1335 N N . GLU A 1 176 ? -2.695 -13.076 2.054 1.00 93.62 176 GLU A N 1
ATOM 1336 C CA . GLU A 1 176 ? -3.700 -12.652 1.073 1.00 93.62 176 GLU A CA 1
ATOM 1337 C C . GLU A 1 176 ? -3.525 -11.174 0.706 1.00 93.62 176 GLU A C 1
ATOM 1339 O O . GLU A 1 176 ? -3.538 -10.815 -0.474 1.00 93.62 176 GLU A O 1
ATOM 1344 N N . SER A 1 177 ? -3.303 -10.324 1.706 1.00 95.44 177 SER A N 1
ATOM 1345 C CA . SER A 1 177 ? -3.041 -8.894 1.541 1.00 95.44 177 SER A CA 1
ATOM 1346 C C . SER A 1 177 ? -1.735 -8.658 0.792 1.00 95.44 177 SER A C 1
ATOM 1348 O O . SER A 1 177 ? -1.705 -7.857 -0.141 1.00 95.44 177 SER A O 1
ATOM 1350 N N . CYS A 1 178 ? -0.668 -9.385 1.147 1.00 94.38 178 CYS A N 1
ATOM 1351 C CA . CYS A 1 178 ? 0.612 -9.339 0.438 1.00 94.38 178 CYS A CA 1
ATOM 1352 C C . CYS A 1 178 ? 0.444 -9.721 -1.038 1.00 94.38 178 CYS A C 1
ATOM 1354 O O . CYS A 1 178 ? 0.881 -8.983 -1.925 1.00 94.38 178 CYS A O 1
ATOM 1356 N N . TRP A 1 179 ? -0.253 -10.831 -1.306 1.00 94.50 179 TRP A N 1
ATOM 1357 C CA . TRP A 1 179 ? -0.548 -11.282 -2.663 1.00 94.50 179 TRP A CA 1
ATOM 1358 C C . TRP A 1 179 ? -1.347 -10.241 -3.450 1.00 94.50 179 TRP A C 1
ATOM 1360 O O . TRP A 1 179 ? -0.947 -9.863 -4.552 1.00 94.50 179 TRP A O 1
ATOM 1370 N N . TYR A 1 180 ? -2.437 -9.732 -2.875 1.00 96.25 180 TYR A N 1
ATOM 1371 C CA . TYR A 1 180 ? -3.301 -8.758 -3.535 1.00 96.25 180 TYR A CA 1
ATOM 1372 C C . TYR A 1 180 ? -2.562 -7.449 -3.826 1.00 96.25 180 TYR A C 1
ATOM 1374 O O . TYR A 1 180 ? -2.646 -6.930 -4.941 1.00 96.25 180 TYR A O 1
ATOM 1382 N N . PHE A 1 181 ? -1.791 -6.943 -2.857 1.00 96.56 181 PHE A N 1
ATOM 1383 C CA . PHE A 1 181 ? -0.975 -5.746 -3.038 1.00 96.56 181 PHE A CA 1
ATOM 1384 C C . PHE A 1 181 ? 0.016 -5.933 -4.186 1.00 96.56 181 PHE A C 1
ATOM 1386 O O . PHE A 1 181 ? 0.103 -5.092 -5.080 1.00 96.56 181 PHE A O 1
ATOM 1393 N N . HIS A 1 182 ? 0.725 -7.062 -4.204 1.00 94.81 182 HIS A N 1
ATOM 1394 C CA . HIS A 1 182 ? 1.724 -7.335 -5.228 1.00 94.81 182 HIS A CA 1
ATOM 1395 C C . HIS A 1 182 ? 1.105 -7.448 -6.631 1.00 94.81 182 HIS A C 1
ATOM 1397 O O . HIS A 1 182 ? 1.644 -6.900 -7.590 1.00 94.81 182 HIS A O 1
ATOM 1403 N N . GLN A 1 183 ? -0.050 -8.105 -6.759 1.00 93.12 183 GLN A N 1
ATOM 1404 C CA . GLN A 1 183 ? -0.746 -8.294 -8.039 1.00 93.12 183 GLN A CA 1
ATOM 1405 C C . GLN A 1 183 ? -1.377 -7.012 -8.602 1.00 93.12 183 GLN A C 1
ATOM 1407 O O . GLN A 1 183 ? -1.724 -6.965 -9.780 1.00 93.12 183 GLN A O 1
ATOM 1412 N N . THR A 1 184 ? -1.533 -5.967 -7.789 1.00 94.12 184 THR A N 1
ATOM 1413 C CA . THR A 1 184 ? -2.226 -4.732 -8.189 1.00 94.12 184 THR A CA 1
ATOM 1414 C C . THR A 1 184 ? -1.286 -3.532 -8.233 1.00 94.12 184 THR A C 1
ATOM 1416 O O . THR A 1 184 ? -1.163 -2.880 -9.272 1.00 94.12 184 THR A O 1
ATOM 1419 N N . ALA A 1 185 ? -0.573 -3.255 -7.141 1.00 95.19 185 ALA A N 1
ATOM 1420 C CA . ALA A 1 185 ? 0.272 -2.076 -7.014 1.00 95.19 185 ALA A CA 1
ATOM 1421 C C . ALA A 1 185 ? 1.513 -2.153 -7.906 1.00 95.19 185 ALA A C 1
ATOM 1423 O O . ALA A 1 185 ? 1.852 -1.169 -8.558 1.00 95.19 185 ALA A O 1
ATOM 1424 N N . ILE A 1 186 ? 2.176 -3.313 -7.981 1.00 95.06 186 ILE A N 1
ATOM 1425 C CA . ILE A 1 186 ? 3.438 -3.446 -8.726 1.00 95.06 186 ILE A CA 1
ATOM 1426 C C . ILE A 1 186 ? 3.224 -3.291 -10.237 1.00 95.06 186 ILE A C 1
ATOM 1428 O O . ILE A 1 186 ? 3.880 -2.425 -10.823 1.00 95.06 186 ILE A O 1
ATOM 1432 N N . PRO A 1 187 ? 2.279 -4.004 -10.887 1.00 94.00 187 PRO A N 1
ATOM 1433 C CA . PRO A 1 187 ? 1.981 -3.765 -12.298 1.00 94.00 187 PRO A CA 1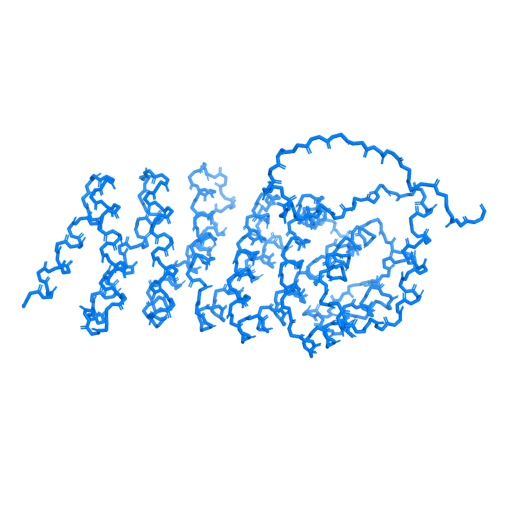
ATOM 1434 C C . PRO A 1 187 ? 1.533 -2.326 -12.567 1.00 94.00 187 PRO A C 1
ATOM 1436 O O . PRO A 1 187 ? 1.926 -1.741 -13.571 1.00 94.00 187 PRO A O 1
ATOM 1439 N N . CYS A 1 188 ? 0.757 -1.723 -11.661 1.00 93.00 188 CYS A N 1
ATOM 1440 C CA . CYS A 1 188 ? 0.311 -0.338 -11.789 1.00 93.00 188 CYS A CA 1
ATOM 1441 C C . CYS A 1 188 ? 1.479 0.662 -11.770 1.00 93.00 188 CYS A C 1
ATOM 1443 O O . CYS A 1 188 ? 1.579 1.509 -12.656 1.00 93.00 188 CYS A O 1
ATOM 1445 N N . LEU A 1 189 ? 2.379 0.560 -10.787 1.00 93.88 189 LEU A N 1
ATOM 1446 C CA . LEU A 1 189 ? 3.551 1.433 -10.668 1.00 93.88 189 LEU A CA 1
ATOM 1447 C C . LEU A 1 189 ? 4.495 1.269 -11.863 1.00 93.88 189 LEU A C 1
ATOM 1449 O O . LEU A 1 189 ? 4.965 2.263 -12.417 1.00 93.88 189 LEU A O 1
ATOM 1453 N N . LEU A 1 190 ? 4.728 0.029 -12.299 1.00 93.62 190 LEU A N 1
ATOM 1454 C CA . LEU A 1 190 ? 5.532 -0.245 -13.488 1.00 93.62 190 LEU A CA 1
ATOM 1455 C C . LEU A 1 190 ? 4.879 0.330 -14.749 1.00 93.62 190 LEU A C 1
ATOM 1457 O O . LEU A 1 190 ? 5.569 0.971 -15.534 1.00 93.62 190 LEU A O 1
ATOM 1461 N N . ALA A 1 191 ? 3.564 0.183 -14.926 1.00 91.44 191 ALA A N 1
ATOM 1462 C CA . ALA A 1 191 ? 2.852 0.752 -16.069 1.00 91.44 191 ALA A CA 1
ATOM 1463 C C . ALA A 1 191 ? 2.981 2.275 -16.117 1.00 91.44 191 ALA A C 1
ATOM 1465 O O . ALA A 1 191 ? 3.337 2.821 -17.159 1.00 91.44 191 ALA A O 1
ATOM 1466 N N . LEU A 1 192 ? 2.770 2.953 -14.988 1.00 89.12 192 LEU A N 1
ATOM 1467 C CA . LEU A 1 192 ? 2.912 4.406 -14.879 1.00 89.12 192 LEU A CA 1
ATOM 1468 C C . LEU A 1 192 ? 4.325 4.875 -15.239 1.00 89.12 192 LEU A C 1
ATOM 1470 O O . LEU A 1 192 ? 4.485 5.786 -16.051 1.00 89.12 192 LEU A O 1
ATOM 1474 N N . ALA A 1 193 ? 5.348 4.225 -14.681 1.00 90.38 193 ALA A N 1
ATOM 1475 C CA . ALA A 1 193 ? 6.741 4.552 -14.958 1.00 90.38 193 ALA A CA 1
ATOM 1476 C C . ALA A 1 193 ? 7.100 4.311 -16.434 1.00 90.38 193 ALA A C 1
ATOM 1478 O O . ALA A 1 193 ? 7.681 5.180 -17.091 1.00 90.38 193 ALA A O 1
ATOM 1479 N N . VAL A 1 194 ? 6.699 3.158 -16.980 1.00 89.94 194 VAL A N 1
ATOM 1480 C CA . VAL A 1 194 ? 6.912 2.801 -18.388 1.00 89.94 194 VAL A CA 1
ATOM 1481 C C . VAL A 1 194 ? 6.236 3.830 -19.289 1.00 89.94 194 VAL A C 1
ATOM 1483 O O . VAL A 1 194 ? 6.910 4.381 -20.155 1.00 89.94 194 VAL A O 1
ATOM 1486 N N . GLN A 1 195 ? 4.966 4.173 -19.055 1.00 86.19 195 GLN A N 1
ATOM 1487 C CA . GLN A 1 195 ? 4.256 5.203 -19.824 1.00 86.19 195 GLN A CA 1
ATOM 1488 C C . GLN A 1 195 ? 4.936 6.572 -19.738 1.00 86.19 195 GLN A C 1
ATOM 1490 O O . GLN A 1 195 ? 5.087 7.239 -20.762 1.00 86.19 195 GLN A O 1
ATOM 1495 N N . ALA A 1 196 ? 5.389 6.978 -18.550 1.00 85.12 196 ALA A N 1
ATOM 1496 C CA . ALA A 1 196 ? 6.088 8.246 -18.364 1.00 85.12 196 ALA A CA 1
ATOM 1497 C C . ALA A 1 196 ? 7.404 8.310 -19.154 1.00 85.12 196 ALA A C 1
ATOM 1499 O O . ALA A 1 196 ? 7.761 9.366 -19.673 1.00 85.12 196 ALA A O 1
ATOM 1500 N N . SER A 1 197 ? 8.092 7.174 -19.302 1.00 86.00 197 SER A N 1
ATOM 1501 C CA . SER A 1 197 ? 9.348 7.063 -20.056 1.00 86.00 197 SER A CA 1
ATOM 1502 C C . SER A 1 197 ? 9.197 7.055 -21.583 1.00 86.00 197 SER A C 1
ATOM 1504 O O . SER A 1 197 ? 10.203 7.176 -22.294 1.00 86.00 197 SER A O 1
ATOM 1506 N N . MET A 1 198 ? 7.971 6.908 -22.101 1.00 82.31 198 MET A N 1
ATOM 1507 C CA . MET A 1 198 ? 7.724 6.831 -23.541 1.00 82.31 198 MET A CA 1
ATOM 1508 C C . MET A 1 198 ? 7.698 8.213 -24.202 1.00 82.31 198 MET A C 1
ATOM 1510 O O . MET A 1 198 ? 7.042 9.127 -23.691 1.00 82.31 198 MET A O 1
ATOM 1514 N N . PRO A 1 199 ? 8.347 8.372 -25.371 1.00 67.06 199 PRO A N 1
ATOM 1515 C CA . PRO A 1 199 ? 8.247 9.594 -26.155 1.00 67.06 199 PRO A CA 1
ATOM 1516 C C . PRO A 1 199 ? 6.819 9.768 -26.689 1.00 67.06 199 PRO A C 1
ATOM 1518 O O . PRO A 1 199 ? 6.310 8.926 -27.425 1.00 67.06 199 PRO A O 1
ATOM 1521 N N . GLU A 1 200 ? 6.184 10.890 -26.356 1.00 66.38 200 GLU A N 1
ATOM 1522 C CA . GLU A 1 200 ? 4.920 11.321 -26.960 1.00 66.38 200 GLU A CA 1
ATOM 1523 C C . GLU A 1 200 ? 5.076 12.627 -27.733 1.00 66.38 200 GLU A C 1
ATOM 1525 O O . GLU A 1 200 ? 6.033 13.377 -27.540 1.00 66.38 200 GLU A O 1
ATOM 1530 N N . LYS A 1 201 ? 4.118 12.885 -28.635 1.00 53.72 201 LYS A N 1
ATOM 1531 C CA . LYS A 1 201 ? 4.106 14.075 -29.499 1.00 53.72 201 LYS A CA 1
ATOM 1532 C C . LYS A 1 201 ? 4.047 15.387 -28.710 1.00 53.72 201 LYS A C 1
ATOM 1534 O O . LYS A 1 201 ? 4.549 16.388 -29.210 1.00 53.72 201 LYS A O 1
ATOM 1539 N N . GLU A 1 202 ? 3.491 15.375 -27.498 1.00 53.25 202 GLU A N 1
ATOM 1540 C CA . GLU A 1 202 ? 3.490 16.519 -26.586 1.00 53.25 202 GLU A CA 1
ATOM 1541 C C . GLU A 1 202 ? 3.999 16.091 -25.201 1.00 53.25 202 GLU A C 1
ATOM 1543 O O . GLU A 1 202 ? 3.421 15.199 -24.577 1.00 53.25 202 GLU A O 1
ATOM 1548 N N . PRO A 1 203 ? 5.091 16.689 -24.695 1.00 53.41 203 PRO A N 1
ATOM 1549 C CA . PRO A 1 203 ? 5.597 16.369 -23.370 1.00 53.41 203 PRO A CA 1
ATOM 1550 C C . PRO A 1 203 ? 4.671 16.976 -22.313 1.00 53.41 203 PRO A C 1
ATOM 1552 O O . PRO A 1 203 ? 4.728 18.179 -22.052 1.00 53.41 203 PRO A O 1
ATOM 1555 N N . SER A 1 204 ? 3.842 16.155 -21.666 1.00 59.94 204 SER A N 1
ATOM 1556 C CA . SER A 1 204 ? 3.106 16.611 -20.487 1.00 59.94 204 SER A CA 1
ATOM 1557 C C . SER A 1 204 ? 4.091 16.892 -19.342 1.00 59.94 204 SER A C 1
ATOM 1559 O O . SER A 1 204 ? 5.042 16.140 -19.112 1.00 59.94 204 SER A O 1
ATOM 1561 N N . VAL A 1 205 ? 3.883 17.998 -18.616 1.00 60.75 205 VAL A N 1
ATOM 1562 C CA . VAL A 1 205 ? 4.703 18.396 -17.447 1.00 60.75 205 VAL A CA 1
ATOM 1563 C C . VAL A 1 205 ? 4.787 17.258 -16.425 1.00 60.75 205 VAL A C 1
ATOM 1565 O O . VAL A 1 205 ? 5.812 17.048 -15.788 1.00 60.75 205 VAL A O 1
ATOM 1568 N N . LEU A 1 206 ? 3.729 16.465 -16.343 1.00 60.66 206 LEU A N 1
ATOM 1569 C CA . LEU A 1 206 ? 3.515 15.489 -15.295 1.00 60.66 206 LEU A CA 1
ATOM 1570 C C . LEU A 1 206 ? 4.241 14.150 -15.537 1.00 60.66 206 LEU A C 1
ATOM 1572 O O . LEU A 1 206 ? 4.691 13.509 -14.590 1.00 60.66 206 LEU A O 1
ATOM 1576 N N . ARG A 1 207 ? 4.516 13.784 -16.798 1.00 68.75 207 ARG A N 1
ATOM 1577 C CA . ARG A 1 207 ? 5.439 12.673 -17.105 1.00 68.75 207 ARG A CA 1
ATOM 1578 C C . ARG A 1 207 ? 6.869 12.960 -16.675 1.00 68.75 207 ARG A C 1
ATOM 1580 O O . ARG A 1 207 ? 7.597 12.035 -16.334 1.00 68.75 207 ARG A O 1
ATOM 1587 N N . LYS A 1 208 ? 7.274 14.235 -16.675 1.00 73.38 208 LYS A N 1
ATOM 1588 C CA . LYS A 1 208 ? 8.601 14.623 -16.183 1.00 73.38 208 LYS A CA 1
ATOM 1589 C C . LYS A 1 208 ? 8.705 14.398 -14.678 1.00 73.38 208 LYS A C 1
ATOM 1591 O O . LYS A 1 208 ? 9.714 13.849 -14.257 1.00 73.38 208 LYS A O 1
ATOM 1596 N N . VAL A 1 209 ? 7.645 14.714 -13.929 1.00 82.38 209 VAL A N 1
ATOM 1597 C CA . VAL A 1 209 ? 7.567 14.503 -12.473 1.00 82.38 209 VAL A CA 1
ATOM 1598 C C . VAL A 1 209 ? 7.730 13.026 -12.113 1.00 82.38 209 VAL A C 1
ATOM 1600 O O . VAL A 1 209 ? 8.537 12.692 -11.254 1.00 82.38 209 VAL A O 1
ATOM 1603 N N . LEU A 1 210 ? 7.039 12.115 -12.810 1.00 83.62 210 LEU A N 1
ATOM 1604 C CA . LEU A 1 210 ? 7.162 10.668 -12.558 1.00 83.62 210 LEU A CA 1
ATOM 1605 C C . LEU A 1 210 ? 8.567 10.107 -12.805 1.00 83.62 210 LEU A C 1
ATOM 1607 O O . LEU A 1 210 ? 8.917 9.058 -12.271 1.00 83.62 210 LEU A O 1
ATOM 1611 N N . LEU A 1 211 ? 9.362 10.792 -13.624 1.00 85.19 211 LEU A N 1
ATOM 1612 C CA . LEU A 1 211 ? 10.742 10.424 -13.895 1.00 85.19 211 LEU A CA 1
ATOM 1613 C C . LEU A 1 211 ? 11.734 11.198 -13.024 1.00 85.19 211 LEU A C 1
ATOM 1615 O O . LEU A 1 211 ? 12.929 11.053 -13.247 1.00 85.19 211 LEU A O 1
ATOM 1619 N N . GLU A 1 212 ? 11.317 12.038 -12.078 1.00 89.19 212 GLU A N 1
ATOM 1620 C CA . GLU A 1 212 ? 12.248 12.679 -11.143 1.00 89.19 212 GLU A CA 1
ATOM 1621 C C . GLU A 1 212 ? 12.897 11.639 -10.219 1.00 89.19 212 GLU A C 1
ATOM 1623 O O . GLU A 1 212 ? 12.267 10.652 -9.839 1.00 89.19 212 GLU A O 1
ATOM 1628 N N . ASP A 1 213 ? 14.167 11.849 -9.851 1.00 89.19 213 ASP A N 1
ATOM 1629 C CA . ASP A 1 213 ? 14.926 10.859 -9.067 1.00 89.19 213 ASP A CA 1
ATOM 1630 C C . ASP A 1 213 ? 14.275 10.590 -7.705 1.00 89.19 213 ASP A C 1
ATOM 1632 O O . ASP A 1 213 ? 14.235 9.450 -7.250 1.00 89.19 213 ASP A O 1
ATOM 1636 N N . GLU A 1 214 ? 13.715 11.624 -7.077 1.00 92.56 214 GLU A N 1
ATOM 1637 C CA . GLU A 1 214 ? 13.039 11.531 -5.779 1.00 92.56 214 GLU A CA 1
ATOM 1638 C C . GLU A 1 214 ? 11.752 10.698 -5.861 1.00 92.56 214 GLU A C 1
ATOM 1640 O O . GLU A 1 214 ? 11.476 9.871 -4.988 1.00 92.56 214 GLU A O 1
ATOM 1645 N N . VAL A 1 215 ? 10.988 10.863 -6.945 1.00 92.44 215 VAL A N 1
ATOM 1646 C CA . VAL A 1 215 ? 9.759 10.103 -7.200 1.00 92.44 215 VAL A CA 1
ATOM 1647 C C . VAL A 1 215 ? 10.089 8.647 -7.519 1.00 92.44 215 VAL A C 1
ATOM 1649 O O . VAL A 1 215 ? 9.500 7.738 -6.929 1.00 92.44 215 VAL A O 1
ATOM 1652 N N . LEU A 1 216 ? 11.080 8.404 -8.383 1.00 93.81 216 LEU A N 1
ATOM 1653 C CA . LEU A 1 216 ? 11.552 7.051 -8.684 1.00 93.81 216 LEU A CA 1
ATOM 1654 C C . LEU A 1 216 ? 12.093 6.357 -7.430 1.00 93.81 216 LEU A C 1
ATOM 1656 O O . LEU A 1 216 ? 11.784 5.187 -7.216 1.00 93.81 216 LEU A O 1
ATOM 1660 N N . ALA A 1 217 ? 12.826 7.062 -6.564 1.00 95.94 217 ALA A N 1
ATOM 1661 C CA . ALA A 1 217 ? 13.290 6.525 -5.286 1.00 95.94 217 ALA A CA 1
ATOM 1662 C C . ALA A 1 217 ? 12.121 6.140 -4.360 1.00 95.94 217 ALA A C 1
ATOM 1664 O O . ALA A 1 217 ? 12.161 5.092 -3.707 1.00 95.94 217 ALA A O 1
ATOM 1665 N N . ALA A 1 218 ? 11.047 6.936 -4.337 1.00 96.38 218 ALA A N 1
ATOM 1666 C CA . ALA A 1 218 ? 9.840 6.596 -3.591 1.00 96.38 218 ALA A CA 1
ATOM 1667 C C . ALA A 1 218 ? 9.157 5.332 -4.154 1.00 96.38 218 ALA A C 1
ATOM 1669 O O . ALA A 1 218 ? 8.792 4.445 -3.380 1.00 96.38 218 ALA A O 1
ATOM 1670 N N . MET A 1 219 ? 9.054 5.193 -5.482 1.00 96.50 219 MET A N 1
ATOM 1671 C CA . MET A 1 219 ? 8.518 3.985 -6.133 1.00 96.50 219 MET A CA 1
ATOM 1672 C C . MET A 1 219 ? 9.403 2.752 -5.890 1.00 96.50 219 MET A C 1
ATOM 1674 O O . MET A 1 219 ? 8.885 1.681 -5.572 1.00 96.50 219 MET A O 1
ATOM 1678 N N . VAL A 1 220 ? 10.731 2.905 -5.970 1.00 97.50 220 VAL A N 1
ATOM 1679 C CA . VAL A 1 220 ? 11.727 1.881 -5.604 1.00 97.50 220 VAL A CA 1
ATOM 1680 C C . VAL A 1 220 ? 11.467 1.370 -4.191 1.00 97.50 220 VAL A C 1
ATOM 1682 O O . VAL A 1 220 ? 11.456 0.161 -3.966 1.00 97.50 220 VAL A O 1
ATOM 1685 N N . SER A 1 221 ? 11.203 2.276 -3.249 1.00 97.75 221 SER A N 1
ATOM 1686 C CA . SER A 1 221 ? 10.918 1.908 -1.866 1.00 97.75 221 SER A CA 1
ATOM 1687 C C . SER A 1 221 ? 9.636 1.078 -1.735 1.00 97.75 221 SER A C 1
ATOM 1689 O O . SER A 1 221 ? 9.641 0.068 -1.035 1.00 97.75 221 SER A O 1
ATOM 1691 N N . VAL A 1 222 ? 8.563 1.431 -2.457 1.00 98.19 222 VAL A N 1
ATOM 1692 C CA . VAL A 1 222 ? 7.324 0.628 -2.482 1.00 98.19 222 VAL A CA 1
ATOM 1693 C C . VAL A 1 222 ? 7.589 -0.775 -3.026 1.00 98.19 222 VAL A C 1
ATOM 1695 O O . VAL A 1 222 ? 7.189 -1.759 -2.403 1.00 98.19 222 VAL A O 1
ATOM 1698 N N . ILE A 1 223 ? 8.279 -0.872 -4.167 1.00 97.62 223 ILE A N 1
ATOM 1699 C CA . ILE A 1 223 ? 8.571 -2.149 -4.829 1.00 97.62 223 ILE A CA 1
ATOM 1700 C C . ILE A 1 223 ? 9.439 -3.033 -3.931 1.00 97.62 223 ILE A C 1
ATOM 1702 O O . ILE A 1 223 ? 9.091 -4.191 -3.703 1.00 97.62 223 ILE A O 1
ATOM 1706 N N . GLY A 1 224 ? 10.524 -2.496 -3.368 1.00 97.06 224 GLY A N 1
ATOM 1707 C CA . GLY A 1 224 ? 11.408 -3.255 -2.484 1.00 97.06 224 GLY A CA 1
ATOM 1708 C C . GLY A 1 224 ? 10.665 -3.801 -1.259 1.00 97.06 224 GLY A C 1
ATOM 1709 O O . GLY A 1 224 ? 10.723 -5.001 -0.969 1.00 97.06 224 GLY A O 1
ATOM 1710 N N . THR A 1 225 ? 9.881 -2.950 -0.587 1.00 97.38 225 THR A N 1
ATOM 1711 C CA . THR A 1 225 ? 9.055 -3.343 0.565 1.00 97.38 225 THR A CA 1
ATOM 1712 C C . THR A 1 225 ? 8.041 -4.426 0.197 1.00 97.38 225 THR A C 1
ATOM 1714 O O . THR A 1 225 ? 7.919 -5.418 0.914 1.00 97.38 225 THR A O 1
ATOM 1717 N N . ALA A 1 226 ? 7.329 -4.284 -0.921 1.00 96.50 226 ALA A N 1
ATOM 1718 C CA . ALA A 1 226 ? 6.347 -5.277 -1.358 1.00 96.50 226 ALA A CA 1
ATOM 1719 C C . ALA A 1 226 ? 6.983 -6.627 -1.735 1.00 96.50 226 ALA A C 1
ATOM 1721 O O . ALA A 1 226 ? 6.316 -7.656 -1.662 1.00 96.50 226 ALA A O 1
ATOM 1722 N N . THR A 1 227 ? 8.263 -6.629 -2.118 1.00 95.12 227 THR A N 1
ATOM 1723 C CA . THR A 1 227 ? 8.960 -7.821 -2.624 1.00 95.12 227 THR A CA 1
ATOM 1724 C C . THR A 1 227 ? 9.635 -8.640 -1.516 1.00 95.12 227 THR A C 1
ATOM 1726 O O . THR A 1 227 ? 9.727 -9.862 -1.617 1.00 95.12 227 THR A O 1
ATOM 1729 N N . THR A 1 228 ? 10.052 -7.991 -0.423 1.00 92.44 228 THR A N 1
ATOM 1730 C CA . THR A 1 228 ? 10.940 -8.580 0.605 1.00 92.44 228 THR A CA 1
ATOM 1731 C C . THR A 1 228 ? 10.375 -9.838 1.281 1.00 92.44 228 THR A C 1
ATOM 1733 O O . THR A 1 228 ? 11.125 -10.758 1.603 1.00 92.44 228 THR A O 1
ATOM 1736 N N . HIS A 1 229 ? 9.056 -9.904 1.481 1.00 87.75 229 HIS A N 1
ATOM 1737 C CA . HIS A 1 229 ? 8.386 -10.995 2.204 1.00 87.75 229 HIS A CA 1
ATOM 1738 C C . HIS A 1 229 ? 7.442 -11.825 1.322 1.00 87.75 229 HIS A C 1
ATOM 1740 O O . HIS A 1 229 ? 6.515 -12.457 1.826 1.00 87.75 229 HIS A O 1
ATOM 1746 N N . LEU A 1 230 ? 7.662 -11.834 0.004 1.00 90.69 230 LEU A N 1
ATOM 1747 C CA . LEU A 1 230 ? 6.839 -12.630 -0.904 1.00 90.69 230 LEU A CA 1
ATOM 1748 C C . LEU A 1 230 ? 6.970 -14.129 -0.631 1.00 90.69 230 LEU A C 1
ATOM 1750 O O . LEU A 1 230 ? 8.048 -14.642 -0.317 1.00 90.69 230 LEU A O 1
ATOM 1754 N N . SER A 1 231 ? 5.870 -14.854 -0.841 1.00 91.38 231 SER A N 1
ATOM 1755 C CA . SER A 1 231 ? 5.932 -16.310 -0.904 1.00 91.38 231 SER A CA 1
ATOM 1756 C C . SER A 1 231 ? 6.771 -16.747 -2.117 1.00 91.38 231 SER A C 1
ATOM 1758 O O . SER A 1 231 ? 6.754 -16.071 -3.150 1.00 91.38 231 SER A O 1
ATOM 1760 N N . PRO A 1 232 ? 7.492 -17.883 -2.046 1.00 90.69 232 PRO A N 1
ATOM 1761 C CA . PRO A 1 232 ? 8.350 -18.331 -3.145 1.00 90.69 232 PRO A CA 1
ATOM 1762 C C . PRO A 1 232 ? 7.591 -18.530 -4.462 1.00 90.69 232 PRO A C 1
ATOM 1764 O O . PRO A 1 232 ? 8.105 -18.199 -5.527 1.00 90.69 232 PRO A O 1
ATOM 1767 N N . GLU A 1 233 ? 6.352 -19.021 -4.387 1.00 90.50 233 GLU A N 1
ATOM 1768 C CA . GLU A 1 233 ? 5.480 -19.231 -5.547 1.00 90.50 233 GLU A CA 1
ATOM 1769 C C . GLU A 1 233 ? 5.103 -17.908 -6.221 1.00 90.50 233 GLU A C 1
ATOM 1771 O O . GLU A 1 233 ? 5.240 -17.764 -7.436 1.00 90.50 233 GLU A O 1
ATOM 1776 N N . LEU A 1 234 ? 4.676 -16.918 -5.431 1.00 90.06 234 LEU A N 1
ATOM 1777 C CA . LEU A 1 234 ? 4.304 -15.601 -5.940 1.00 90.06 234 LEU A CA 1
ATOM 1778 C C . LEU A 1 234 ? 5.521 -14.841 -6.471 1.00 90.06 234 LEU A C 1
ATOM 1780 O O . LEU A 1 234 ? 5.430 -14.174 -7.502 1.00 90.06 234 LEU A O 1
ATOM 1784 N N . ALA A 1 235 ? 6.663 -14.955 -5.793 1.00 93.56 235 ALA A N 1
ATOM 1785 C CA . ALA A 1 235 ? 7.910 -14.368 -6.250 1.00 93.56 235 ALA A CA 1
ATOM 1786 C C . ALA A 1 235 ? 8.327 -14.973 -7.598 1.00 93.56 235 ALA A C 1
ATOM 1788 O O . ALA A 1 235 ? 8.544 -14.225 -8.546 1.00 93.56 235 ALA A O 1
ATOM 1789 N N . ALA A 1 236 ? 8.329 -16.304 -7.733 1.00 92.38 236 ALA A N 1
ATOM 1790 C CA . ALA A 1 236 ? 8.635 -16.971 -8.999 1.00 92.38 236 ALA A CA 1
ATOM 1791 C C . ALA A 1 236 ? 7.706 -16.506 -10.136 1.00 92.38 236 ALA A C 1
ATOM 1793 O O . ALA A 1 236 ? 8.190 -16.119 -11.198 1.00 92.38 236 ALA A O 1
ATOM 1794 N N . GLN A 1 237 ? 6.390 -16.448 -9.901 1.00 91.88 237 GLN A N 1
ATOM 1795 C CA . GLN A 1 237 ? 5.427 -15.923 -10.881 1.00 91.88 237 GLN A CA 1
ATOM 1796 C C . GLN A 1 237 ? 5.742 -14.473 -11.272 1.00 91.88 237 GLN A C 1
ATOM 1798 O O . GLN A 1 237 ? 5.820 -14.135 -12.451 1.00 91.88 237 GLN A O 1
ATOM 1803 N N . SER A 1 238 ? 5.987 -13.616 -10.287 1.00 92.69 238 SER A N 1
ATOM 1804 C CA . SER A 1 238 ? 6.244 -12.192 -10.508 1.00 92.69 238 SER A CA 1
ATOM 1805 C C . SER A 1 238 ? 7.506 -11.951 -11.327 1.00 92.69 238 SER A C 1
ATOM 1807 O O . SER A 1 238 ? 7.514 -11.129 -12.245 1.00 92.69 238 SER A O 1
ATOM 1809 N N . VAL A 1 239 ? 8.563 -12.717 -11.052 1.00 94.88 239 VAL A N 1
ATOM 1810 C CA . VAL A 1 239 ? 9.823 -12.624 -11.788 1.00 94.88 239 VAL A CA 1
ATOM 1811 C C . VAL A 1 239 ? 9.632 -12.998 -13.264 1.00 94.88 239 VAL A C 1
ATOM 1813 O O . VAL A 1 239 ? 10.204 -12.331 -14.127 1.00 94.88 239 VAL A O 1
ATOM 1816 N N . THR A 1 240 ? 8.778 -13.981 -13.583 1.00 93.75 240 THR A N 1
ATOM 1817 C CA . THR A 1 240 ? 8.482 -14.355 -14.984 1.00 93.75 240 THR A CA 1
ATOM 1818 C C . THR A 1 240 ? 7.757 -13.273 -15.786 1.00 93.75 240 THR A C 1
ATOM 1820 O O . THR A 1 240 ? 7.696 -13.363 -17.010 1.00 93.75 240 THR A O 1
ATOM 1823 N N . HIS A 1 241 ? 7.239 -12.235 -15.130 1.00 93.19 241 HIS A N 1
ATOM 1824 C CA . HIS A 1 241 ? 6.619 -11.089 -15.791 1.00 93.19 241 HIS A CA 1
ATOM 1825 C C . HIS A 1 241 ? 7.530 -9.859 -15.778 1.00 93.19 241 HIS A C 1
ATOM 1827 O O . HIS A 1 241 ? 7.725 -9.219 -16.811 1.00 93.19 241 HIS A O 1
ATOM 1833 N N . ILE A 1 242 ? 8.135 -9.554 -14.628 1.00 95.12 242 ILE A N 1
ATOM 1834 C CA . ILE A 1 242 ? 8.922 -8.331 -14.441 1.00 95.12 242 ILE A CA 1
ATOM 1835 C C . ILE A 1 242 ? 10.273 -8.417 -15.157 1.00 95.12 242 ILE A C 1
ATOM 1837 O O . ILE A 1 242 ? 10.696 -7.432 -15.750 1.00 95.12 242 ILE A O 1
ATOM 1841 N N . VAL A 1 243 ? 10.956 -9.566 -15.175 1.00 95.19 243 VAL A N 1
ATOM 1842 C CA . VAL A 1 243 ? 12.254 -9.661 -15.872 1.00 95.19 243 VAL A CA 1
ATOM 1843 C C . VAL A 1 243 ? 12.093 -9.543 -17.398 1.00 95.19 243 VAL A C 1
ATOM 1845 O O . VAL A 1 243 ? 12.769 -8.693 -17.987 1.00 95.19 243 VAL A O 1
ATOM 1848 N N . PRO A 1 244 ? 11.164 -10.272 -18.054 1.00 93.75 244 PRO A N 1
ATOM 1849 C CA . PRO A 1 244 ? 10.925 -10.110 -19.492 1.00 93.75 244 PRO A CA 1
ATOM 1850 C C . PRO A 1 244 ? 10.389 -8.732 -19.893 1.00 93.75 244 PRO A C 1
ATOM 1852 O O . PRO A 1 244 ? 10.603 -8.298 -21.023 1.00 93.75 244 PRO A O 1
ATOM 1855 N N . LEU A 1 245 ? 9.726 -7.999 -18.991 1.00 93.62 245 LEU A N 1
ATOM 1856 C CA . LEU A 1 245 ? 9.368 -6.603 -19.254 1.00 93.62 245 LEU A CA 1
ATOM 1857 C C . LEU A 1 245 ? 10.598 -5.760 -19.572 1.00 93.62 245 LEU A C 1
ATOM 1859 O O . LEU A 1 245 ? 10.583 -5.001 -20.534 1.00 93.62 245 LEU A O 1
ATOM 1863 N N . PHE A 1 246 ? 11.654 -5.882 -18.771 1.00 93.75 246 PHE A N 1
ATOM 1864 C CA . PHE A 1 246 ? 12.850 -5.068 -18.947 1.00 93.75 246 PHE A CA 1
ATOM 1865 C C . PHE A 1 246 ? 13.783 -5.626 -20.024 1.00 93.75 246 PHE A C 1
ATOM 1867 O O . PHE A 1 246 ? 14.351 -4.837 -20.775 1.00 93.75 246 PHE A O 1
ATOM 1874 N N . LEU A 1 247 ? 13.929 -6.951 -20.123 1.00 92.69 247 LEU A N 1
ATOM 1875 C CA . LEU A 1 247 ? 14.787 -7.577 -21.137 1.00 92.69 247 LEU A CA 1
ATOM 1876 C C . LEU A 1 247 ? 14.180 -7.522 -22.542 1.00 92.69 247 LEU A C 1
ATOM 1878 O O . LEU A 1 247 ? 14.861 -7.134 -23.489 1.00 92.69 247 LEU A O 1
ATOM 1882 N N . ASP A 1 248 ? 12.905 -7.886 -22.668 1.00 90.38 248 ASP A N 1
ATOM 1883 C CA . ASP A 1 248 ? 12.257 -8.116 -23.963 1.00 90.38 248 ASP A CA 1
ATOM 1884 C C . ASP A 1 248 ? 11.220 -7.037 -24.312 1.00 90.38 248 ASP A C 1
ATOM 1886 O O . ASP A 1 248 ? 10.698 -7.007 -25.429 1.00 90.38 248 ASP A O 1
ATOM 1890 N N . GLY A 1 249 ? 10.891 -6.146 -23.371 1.00 89.06 249 GLY A N 1
ATOM 1891 C CA . GLY A 1 249 ? 9.826 -5.161 -23.553 1.00 89.06 249 GLY A CA 1
ATOM 1892 C C . GLY A 1 249 ? 8.426 -5.760 -23.458 1.00 89.06 249 GLY A C 1
ATOM 1893 O O . GLY A 1 249 ? 7.481 -5.190 -24.008 1.00 89.06 249 GLY A O 1
ATOM 1894 N N . ASN A 1 250 ? 8.272 -6.923 -22.811 1.00 89.62 250 ASN A N 1
ATOM 1895 C CA . ASN A 1 250 ? 6.974 -7.580 -22.704 1.00 89.62 250 ASN A CA 1
ATOM 1896 C C . ASN A 1 250 ? 6.051 -6.844 -21.721 1.00 89.62 250 ASN A C 1
ATOM 1898 O O . ASN A 1 250 ? 6.154 -6.991 -20.505 1.00 89.62 250 ASN A O 1
ATOM 1902 N N . VAL A 1 251 ? 5.103 -6.090 -22.269 1.00 88.69 251 VAL A N 1
ATOM 1903 C CA . VAL A 1 251 ? 4.133 -5.307 -21.498 1.00 88.69 251 VAL A CA 1
ATOM 1904 C C . VAL A 1 251 ? 2.864 -6.075 -21.125 1.00 88.69 251 VAL A C 1
ATOM 1906 O O . VAL A 1 251 ? 2.031 -5.514 -20.435 1.00 88.69 251 VAL A O 1
ATOM 1909 N N . SER A 1 252 ? 2.693 -7.345 -21.517 1.00 87.56 252 SER A N 1
ATOM 1910 C CA . SER A 1 252 ? 1.393 -8.041 -21.463 1.00 87.56 252 SER A CA 1
ATOM 1911 C C . SER A 1 252 ? 0.719 -8.094 -20.086 1.00 87.56 252 SER A C 1
ATOM 1913 O O . SER A 1 252 ? -0.505 -8.186 -20.018 1.00 87.56 252 SER A O 1
ATOM 1915 N N . PHE A 1 253 ? 1.501 -8.083 -19.002 1.00 88.00 253 PHE A N 1
ATOM 1916 C CA . PHE A 1 253 ? 0.988 -8.131 -17.627 1.00 88.00 253 PHE A CA 1
ATOM 1917 C C . PHE A 1 253 ? 0.633 -6.747 -17.057 1.00 88.00 253 PHE A C 1
ATOM 1919 O O . PHE A 1 253 ? 0.039 -6.663 -15.983 1.00 88.00 253 PHE A O 1
ATOM 1926 N N . LEU A 1 254 ? 1.015 -5.664 -17.740 1.00 89.31 254 LEU A N 1
ATOM 1927 C CA . LEU A 1 254 ? 0.748 -4.306 -17.292 1.00 89.31 254 LEU A CA 1
ATOM 1928 C C . LEU A 1 254 ? -0.714 -3.919 -17.580 1.00 89.31 254 LEU A C 1
ATOM 1930 O O . LEU A 1 254 ? -1.284 -4.320 -18.599 1.00 89.31 254 LEU A O 1
ATOM 1934 N N . PRO A 1 255 ? -1.350 -3.126 -16.703 1.00 83.00 255 PRO A N 1
ATOM 1935 C CA . PRO A 1 255 ? -2.641 -2.523 -17.005 1.00 83.00 255 PRO A CA 1
ATOM 1936 C C . PRO A 1 255 ? -2.516 -1.509 -18.153 1.00 83.00 255 PRO A C 1
ATOM 1938 O O . PRO A 1 255 ? -1.491 -0.851 -18.307 1.00 83.00 255 PRO A O 1
ATOM 1941 N N . GLU A 1 256 ? -3.588 -1.362 -18.939 1.00 68.56 256 GLU A N 1
ATOM 1942 C CA . GLU A 1 256 ? -3.674 -0.410 -20.062 1.00 68.56 256 GLU A CA 1
ATOM 1943 C C . GLU A 1 256 ? -2.549 -0.577 -21.110 1.00 68.56 256 GLU A C 1
ATOM 1945 O O . GLU A 1 256 ? -1.786 0.343 -21.395 1.00 68.56 256 GLU A O 1
ATOM 1950 N N . ASN A 1 257 ? -2.499 -1.764 -21.733 1.00 63.53 257 ASN A N 1
ATOM 1951 C CA . ASN A 1 257 ? -1.517 -2.224 -22.737 1.00 63.53 257 ASN A CA 1
ATOM 1952 C C . ASN A 1 257 ? -1.361 -1.381 -24.026 1.00 63.53 257 ASN A C 1
ATOM 1954 O O . ASN A 1 257 ? -0.692 -1.800 -24.973 1.00 63.53 257 ASN A O 1
ATOM 1958 N N . SER A 1 258 ? -1.963 -0.199 -24.105 1.00 63.09 258 SER A N 1
ATOM 1959 C CA . SER A 1 258 ? -1.829 0.724 -25.231 1.00 63.09 258 SER A CA 1
ATOM 1960 C C . SER A 1 258 ? -0.604 1.623 -25.052 1.00 63.09 258 SER A C 1
ATOM 1962 O O . SER A 1 258 ? -0.732 2.813 -24.766 1.00 63.09 258 SER A O 1
ATOM 1964 N N . PHE A 1 259 ? 0.591 1.054 -25.218 1.00 74.62 259 PHE A N 1
ATOM 1965 C CA . PHE A 1 259 ? 1.835 1.825 -25.215 1.00 74.62 259 PHE A CA 1
ATOM 1966 C C . PHE A 1 259 ? 2.157 2.319 -26.636 1.00 74.62 259 PHE A C 1
ATOM 1968 O O . PHE A 1 259 ? 2.156 1.521 -27.575 1.00 74.62 259 PHE A O 1
ATOM 1975 N N . PRO A 1 260 ? 2.448 3.619 -26.828 1.00 65.50 260 PRO A N 1
ATOM 1976 C CA . PRO A 1 260 ? 2.676 4.198 -28.155 1.00 65.50 260 PRO A CA 1
ATOM 1977 C C . PRO A 1 260 ? 4.000 3.755 -28.802 1.00 65.50 260 PRO A C 1
ATOM 1979 O O . PRO A 1 260 ? 4.165 3.871 -30.016 1.00 65.50 260 PRO A O 1
ATOM 1982 N N . SER A 1 261 ? 4.946 3.252 -28.008 1.00 72.75 261 SER A N 1
ATOM 1983 C CA . SER A 1 261 ? 6.295 2.879 -28.436 1.00 72.75 261 SER A CA 1
ATOM 1984 C C . SER A 1 261 ? 6.821 1.667 -27.668 1.00 72.75 261 SER A C 1
ATOM 1986 O O . SER A 1 261 ? 6.299 1.311 -26.612 1.00 72.75 261 SER A O 1
ATOM 1988 N N . ARG A 1 262 ? 7.874 1.033 -28.200 1.00 83.94 262 ARG A N 1
ATOM 1989 C CA . ARG A 1 262 ? 8.519 -0.127 -27.568 1.00 83.94 262 ARG A CA 1
ATOM 1990 C C . ARG A 1 262 ? 9.291 0.285 -26.310 1.00 83.94 262 ARG A C 1
ATOM 1992 O O . ARG A 1 262 ? 9.996 1.295 -26.308 1.00 83.94 262 ARG A O 1
ATOM 1999 N N . PHE A 1 263 ? 9.170 -0.524 -25.260 1.00 89.38 263 PHE A N 1
ATOM 2000 C CA . PHE A 1 263 ? 9.965 -0.414 -24.039 1.00 89.38 263 PHE A CA 1
ATOM 2001 C C . PHE A 1 263 ? 11.211 -1.289 -24.158 1.00 89.38 263 PHE A C 1
ATOM 2003 O O . PHE A 1 263 ? 11.079 -2.506 -24.188 1.00 89.38 263 PHE A O 1
ATOM 2010 N N . GLN A 1 264 ? 12.400 -0.694 -24.278 1.00 90.06 264 GLN A N 1
ATOM 2011 C CA . GLN A 1 264 ? 13.657 -1.441 -24.443 1.00 90.06 264 GLN A CA 1
ATOM 2012 C C . GLN A 1 264 ? 14.798 -0.759 -23.669 1.00 90.06 264 GLN A C 1
ATOM 2014 O O . GLN A 1 264 ? 15.719 -0.214 -24.275 1.00 90.06 264 GLN A O 1
ATOM 2019 N N . PRO A 1 265 ? 14.751 -0.756 -22.324 1.00 90.19 265 PRO A N 1
ATOM 2020 C CA . PRO A 1 265 ? 15.646 0.049 -21.489 1.00 90.19 265 PRO A CA 1
ATOM 2021 C C . PRO A 1 265 ? 17.135 -0.315 -21.615 1.00 90.19 265 PRO A C 1
ATOM 2023 O O . PRO A 1 265 ? 17.972 0.568 -21.445 1.00 90.19 265 PRO A O 1
ATOM 2026 N N . PHE A 1 266 ? 17.472 -1.571 -21.924 1.00 87.56 266 PHE A N 1
ATOM 2027 C CA . PHE A 1 266 ? 18.862 -2.039 -22.017 1.00 87.56 266 PHE A CA 1
ATOM 2028 C C . PHE A 1 266 ? 19.545 -1.750 -23.366 1.00 87.56 266 PHE A C 1
ATOM 2030 O O . PHE A 1 266 ? 20.744 -1.497 -23.392 1.00 87.56 266 PHE A O 1
ATOM 2037 N N . GLN A 1 267 ? 18.791 -1.722 -24.470 1.00 82.19 267 GLN A N 1
ATOM 2038 C CA . GLN A 1 267 ? 19.333 -1.571 -25.829 1.00 82.19 267 GLN A CA 1
ATOM 2039 C C . GLN A 1 267 ? 19.275 -0.099 -26.291 1.00 82.19 267 GLN A C 1
ATOM 2041 O O . GLN A 1 267 ? 20.092 0.738 -25.899 1.00 82.19 267 GLN A O 1
ATOM 2046 N N . ASP A 1 268 ? 18.245 0.245 -27.069 1.00 73.00 268 ASP A N 1
ATOM 2047 C CA . ASP A 1 268 ? 18.019 1.574 -27.655 1.00 73.00 268 ASP A CA 1
ATOM 2048 C C . ASP A 1 268 ? 17.171 2.495 -26.758 1.00 73.00 268 ASP A C 1
ATOM 2050 O O . ASP A 1 268 ? 16.609 3.499 -27.206 1.00 73.00 268 ASP A O 1
ATOM 2054 N N . GLY A 1 269 ? 17.041 2.146 -25.477 1.00 71.75 269 GLY A N 1
ATOM 2055 C CA . GLY A 1 269 ? 16.177 2.845 -24.540 1.00 71.75 269 GLY A CA 1
ATOM 2056 C C . GLY A 1 269 ? 16.552 4.314 -24.373 1.00 71.75 269 GLY A C 1
ATOM 2057 O O . GLY A 1 269 ? 17.725 4.675 -24.239 1.00 71.75 269 GLY A O 1
ATOM 2058 N N . SER A 1 270 ? 15.531 5.174 -24.331 1.00 81.25 270 SER A N 1
ATOM 2059 C CA . SER A 1 270 ? 15.706 6.587 -23.993 1.00 81.25 270 SER A CA 1
ATOM 2060 C C . SER A 1 270 ? 16.325 6.736 -22.595 1.00 81.25 270 SER A C 1
ATOM 2062 O O . SER A 1 270 ? 16.216 5.845 -21.751 1.00 81.25 270 SER A O 1
ATOM 2064 N N . SER A 1 271 ? 16.926 7.897 -22.305 1.00 83.25 271 SER A N 1
ATOM 2065 C CA . SER A 1 271 ? 17.420 8.209 -20.950 1.00 83.25 271 SER A CA 1
ATOM 2066 C C . SER A 1 271 ? 16.340 7.985 -19.874 1.00 83.25 271 SER A C 1
ATOM 2068 O O . SER A 1 271 ? 16.627 7.452 -18.806 1.00 83.25 271 SER A O 1
ATOM 2070 N N . GLY A 1 272 ? 15.070 8.278 -20.189 1.00 84.94 272 GLY A N 1
ATOM 2071 C CA . GLY A 1 272 ? 13.937 7.989 -19.306 1.00 84.94 272 GLY A CA 1
ATOM 2072 C C . GLY A 1 272 ? 13.732 6.494 -19.051 1.00 84.94 272 GLY A C 1
ATOM 2073 O O . GLY A 1 272 ? 13.573 6.098 -17.901 1.00 84.94 272 GLY A O 1
ATOM 2074 N N . GLN A 1 273 ? 13.791 5.654 -20.091 1.00 89.62 273 GLN A N 1
ATOM 2075 C CA . GLN A 1 273 ? 13.647 4.199 -19.946 1.00 89.62 273 GLN A CA 1
ATOM 2076 C C . GLN A 1 273 ? 14.792 3.596 -19.122 1.00 89.62 273 GLN A C 1
ATOM 2078 O O . GLN A 1 273 ? 14.548 2.755 -18.259 1.00 89.62 273 GLN A O 1
ATOM 2083 N N . ARG A 1 274 ? 16.030 4.066 -19.327 1.00 89.81 274 ARG A N 1
ATOM 2084 C CA . ARG A 1 274 ? 17.205 3.606 -18.564 1.00 89.81 274 ARG A CA 1
ATOM 2085 C C . ARG A 1 274 ? 17.090 3.900 -17.070 1.00 89.81 274 ARG A C 1
ATOM 2087 O O . ARG A 1 274 ? 17.494 3.075 -16.259 1.00 89.81 274 ARG A O 1
ATOM 2094 N N . ARG A 1 275 ? 16.491 5.031 -16.684 1.00 90.12 275 ARG A N 1
ATOM 2095 C CA . ARG A 1 275 ? 16.266 5.363 -15.262 1.00 90.12 275 ARG A CA 1
ATOM 2096 C C . ARG A 1 275 ? 15.327 4.377 -14.569 1.00 90.12 275 ARG A C 1
ATOM 2098 O O . ARG A 1 275 ? 15.489 4.121 -13.379 1.00 90.12 275 ARG A O 1
ATOM 2105 N N . LEU A 1 276 ? 14.408 3.750 -15.308 1.00 93.75 276 LEU A N 1
ATOM 2106 C CA . LEU A 1 276 ? 13.486 2.760 -14.742 1.00 93.75 276 LEU A CA 1
ATOM 2107 C C . LEU A 1 276 ? 14.175 1.464 -14.310 1.00 93.75 276 LEU A C 1
ATOM 2109 O O . LEU A 1 276 ? 13.578 0.682 -13.574 1.00 93.75 276 LEU A O 1
ATOM 2113 N N . ILE A 1 277 ? 15.430 1.235 -14.707 1.00 93.75 277 ILE A N 1
ATOM 2114 C CA . ILE A 1 277 ? 16.216 0.080 -14.251 1.00 93.75 277 ILE A CA 1
ATOM 2115 C C . ILE A 1 277 ? 16.364 0.090 -12.725 1.00 93.75 277 ILE A C 1
ATOM 2117 O O . ILE A 1 277 ? 16.423 -0.975 -12.117 1.00 93.75 277 ILE A O 1
ATOM 2121 N N . ALA A 1 278 ? 16.308 1.259 -12.076 1.00 94.69 278 ALA A N 1
ATOM 2122 C CA . ALA A 1 278 ? 16.250 1.347 -10.619 1.00 94.69 278 ALA A CA 1
ATOM 2123 C C . ALA A 1 278 ? 15.056 0.569 -10.024 1.00 94.69 278 ALA A C 1
ATOM 2125 O O . ALA A 1 278 ? 15.210 -0.086 -8.995 1.00 94.69 278 ALA A O 1
ATOM 2126 N N . LEU A 1 279 ? 13.893 0.569 -10.690 1.00 96.56 279 LEU A N 1
ATOM 2127 C CA . LEU A 1 279 ? 12.705 -0.188 -10.268 1.00 96.56 279 LEU A CA 1
ATOM 2128 C C . LEU A 1 279 ? 12.920 -1.700 -10.416 1.00 96.56 279 LEU A C 1
ATOM 2130 O O . LEU A 1 279 ? 12.534 -2.466 -9.533 1.00 96.56 279 LEU A O 1
ATOM 2134 N N . LEU A 1 280 ? 13.581 -2.130 -11.498 1.00 96.38 280 LEU A N 1
ATOM 2135 C CA . LEU A 1 280 ? 13.977 -3.529 -11.678 1.00 96.38 280 LEU A CA 1
ATOM 2136 C C . LEU A 1 280 ? 14.947 -3.971 -10.581 1.00 96.38 280 LEU A C 1
ATOM 2138 O O . LEU A 1 280 ? 14.770 -5.040 -10.005 1.00 96.38 280 LEU A O 1
ATOM 2142 N N . MET A 1 281 ? 15.946 -3.142 -10.272 1.00 95.19 281 MET A N 1
ATOM 2143 C CA . MET A 1 281 ? 16.914 -3.422 -9.212 1.00 95.19 281 MET A CA 1
ATOM 2144 C C . MET A 1 281 ? 16.233 -3.513 -7.847 1.00 95.19 281 MET A C 1
ATOM 2146 O O . MET A 1 281 ? 16.521 -4.435 -7.092 1.00 95.19 281 MET A O 1
ATOM 2150 N N . ALA A 1 282 ? 15.286 -2.619 -7.553 1.00 96.56 282 ALA A N 1
ATOM 2151 C CA . ALA A 1 282 ? 14.488 -2.678 -6.331 1.00 96.56 282 ALA A CA 1
ATOM 2152 C C . ALA A 1 282 ? 13.746 -4.011 -6.185 1.00 96.56 282 ALA A C 1
ATOM 2154 O O . ALA A 1 282 ? 13.723 -4.588 -5.106 1.00 96.56 282 ALA A O 1
ATOM 2155 N N . PHE A 1 283 ? 13.170 -4.517 -7.276 1.00 96.56 283 PHE A N 1
ATOM 2156 C CA . PHE A 1 283 ? 12.495 -5.809 -7.286 1.00 96.56 283 PHE A CA 1
ATOM 2157 C C . PHE A 1 283 ? 13.496 -6.963 -7.131 1.00 96.56 283 PHE A C 1
ATOM 2159 O O . PHE A 1 283 ? 13.441 -7.707 -6.157 1.00 96.56 283 PHE A O 1
ATOM 2166 N N . VAL A 1 284 ? 14.459 -7.088 -8.050 1.00 95.12 284 VAL A N 1
ATOM 2167 C CA . VAL A 1 284 ? 15.394 -8.224 -8.108 1.00 95.12 284 VAL A CA 1
ATOM 2168 C C . VAL A 1 284 ? 16.235 -8.346 -6.835 1.00 95.12 284 VAL A C 1
ATOM 2170 O O . VAL A 1 284 ? 16.433 -9.453 -6.335 1.00 95.12 284 VAL A O 1
ATOM 2173 N N . CYS A 1 285 ? 16.709 -7.228 -6.279 1.00 94.38 285 CYS A N 1
ATOM 2174 C CA . CYS A 1 285 ? 17.539 -7.234 -5.073 1.00 94.38 285 CYS A CA 1
ATOM 2175 C C . CYS A 1 285 ? 16.749 -7.484 -3.781 1.00 94.38 285 CYS A C 1
ATOM 2177 O O . CYS A 1 285 ? 17.362 -7.819 -2.768 1.00 94.38 285 CYS A O 1
ATOM 2179 N N . SER A 1 286 ? 15.423 -7.340 -3.804 1.00 95.88 286 SER A N 1
ATOM 2180 C CA . SER A 1 286 ? 14.546 -7.603 -2.657 1.00 95.88 286 SER A CA 1
ATOM 2181 C C . SER A 1 286 ? 13.877 -8.978 -2.711 1.00 95.88 286 SER A C 1
ATOM 2183 O O . SER A 1 286 ? 13.085 -9.293 -1.827 1.00 95.88 286 SER A O 1
ATOM 2185 N N . LEU A 1 287 ? 14.172 -9.812 -3.712 1.00 94.81 287 LEU A N 1
ATOM 2186 C CA . LEU A 1 287 ? 13.610 -11.159 -3.797 1.00 94.81 287 LEU A CA 1
ATOM 2187 C C . LEU A 1 287 ? 14.123 -12.076 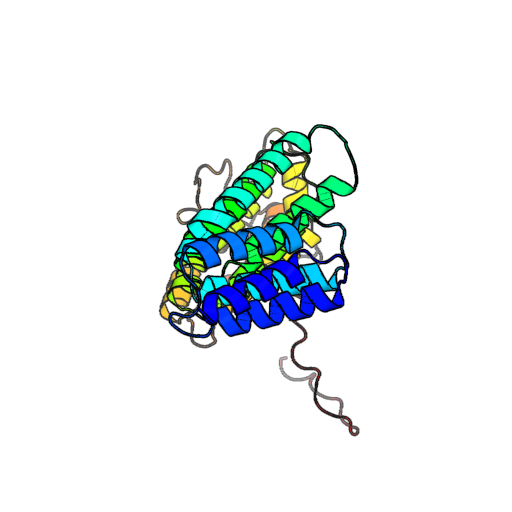-2.672 1.00 94.81 287 LEU A C 1
ATOM 2189 O O . LEU A 1 287 ? 15.294 -12.001 -2.281 1.00 94.81 287 LEU A O 1
ATOM 2193 N N . PRO A 1 288 ? 13.289 -13.020 -2.198 1.00 91.50 288 PRO A N 1
ATOM 2194 C CA . PRO A 1 288 ? 13.747 -14.110 -1.347 1.00 91.50 288 PRO A CA 1
ATOM 2195 C C . PRO A 1 288 ? 14.880 -14.915 -2.006 1.00 91.50 288 PRO A C 1
ATOM 2197 O O . PRO A 1 288 ? 14.877 -15.170 -3.210 1.00 91.50 288 PRO A O 1
ATOM 2200 N N . ARG A 1 289 ? 15.848 -15.375 -1.201 1.00 89.00 289 ARG A N 1
ATOM 2201 C CA . ARG A 1 289 ? 17.083 -16.039 -1.682 1.00 89.00 289 ARG A CA 1
ATOM 2202 C C . ARG A 1 289 ? 16.857 -17.326 -2.483 1.00 89.00 289 ARG A C 1
ATOM 2204 O O . ARG A 1 289 ? 17.771 -17.802 -3.143 1.00 89.00 289 ARG A O 1
ATOM 2211 N N . ASN A 1 290 ? 15.683 -17.924 -2.357 1.00 88.81 290 ASN A N 1
ATOM 2212 C CA . ASN A 1 290 ? 15.302 -19.200 -2.950 1.00 88.81 290 ASN A CA 1
ATOM 2213 C C . ASN A 1 290 ? 14.543 -19.055 -4.278 1.00 88.81 290 ASN A C 1
ATOM 2215 O O . ASN A 1 290 ? 14.005 -20.044 -4.769 1.00 88.81 290 ASN A O 1
ATOM 2219 N N . VAL A 1 291 ? 14.469 -17.849 -4.843 1.00 90.94 291 VAL A N 1
ATOM 2220 C CA . VAL A 1 291 ? 13.773 -17.597 -6.107 1.00 90.94 291 VAL A CA 1
ATOM 2221 C C . VAL A 1 291 ? 14.755 -17.693 -7.266 1.00 90.94 291 VAL A C 1
ATOM 2223 O O . VAL A 1 291 ? 15.756 -16.979 -7.314 1.00 90.94 291 VAL A O 1
ATOM 2226 N N . GLU A 1 292 ? 14.458 -18.570 -8.221 1.00 91.94 292 GLU A N 1
ATOM 2227 C CA . GLU A 1 292 ? 15.219 -18.665 -9.463 1.00 91.94 292 GLU A CA 1
ATOM 2228 C C . GLU A 1 292 ? 14.820 -17.536 -10.415 1.00 91.94 292 GLU A C 1
ATOM 2230 O O . GLU A 1 292 ? 13.646 -17.352 -10.739 1.00 91.94 292 GLU A O 1
ATOM 2235 N N . ILE A 1 293 ? 15.814 -16.779 -10.878 1.00 92.12 293 ILE A N 1
ATOM 2236 C CA . ILE A 1 293 ? 15.603 -15.677 -11.814 1.00 92.12 293 ILE A CA 1
ATOM 2237 C C . ILE A 1 293 ? 15.773 -16.206 -13.250 1.00 92.12 293 ILE A C 1
ATOM 2239 O O . ILE A 1 293 ? 16.862 -16.676 -13.602 1.00 92.12 293 ILE A O 1
ATOM 2243 N N . PRO A 1 294 ? 14.741 -16.118 -14.112 1.00 90.50 294 PRO A N 1
ATOM 2244 C CA . PRO A 1 294 ? 14.837 -16.490 -15.510 1.00 90.50 294 PRO A CA 1
ATOM 2245 C C . PRO A 1 294 ? 15.824 -15.561 -16.219 1.00 90.50 294 PRO A C 1
ATOM 2247 O O . PRO A 1 294 ? 15.902 -14.370 -15.927 1.00 90.50 294 PRO A O 1
ATOM 2250 N N . GLN A 1 295 ? 16.594 -16.115 -17.158 1.00 90.94 295 GLN A N 1
ATOM 2251 C CA . GLN A 1 295 ? 17.557 -15.358 -17.970 1.00 90.94 295 GLN A CA 1
ATOM 2252 C C . GLN A 1 295 ? 18.575 -14.536 -17.147 1.00 90.94 295 GLN A C 1
ATOM 2254 O O . GLN A 1 295 ? 19.129 -13.563 -17.655 1.00 90.94 295 GLN A O 1
ATOM 2259 N N . LEU A 1 296 ? 18.897 -14.950 -15.910 1.00 91.69 296 LEU A N 1
ATOM 2260 C CA . LEU A 1 296 ? 19.815 -14.225 -15.018 1.00 91.69 296 LEU A CA 1
ATOM 2261 C C . LEU A 1 296 ? 21.147 -13.852 -15.691 1.00 91.69 296 LEU A C 1
ATOM 2263 O O . LEU A 1 296 ? 21.615 -12.728 -15.554 1.00 91.69 296 LEU A O 1
ATOM 2267 N N . ASN A 1 297 ? 21.739 -14.766 -16.466 1.00 92.81 297 ASN A N 1
ATOM 2268 C CA . ASN A 1 297 ? 22.993 -14.505 -17.183 1.00 92.81 297 ASN A CA 1
ATOM 2269 C C . ASN A 1 297 ? 22.869 -13.383 -18.225 1.00 92.81 297 ASN A C 1
ATOM 2271 O O . ASN A 1 297 ? 23.811 -12.615 -18.412 1.00 92.81 297 ASN A O 1
ATOM 2275 N N . GLN A 1 298 ? 21.727 -13.300 -18.913 1.00 93.38 298 GLN A N 1
ATOM 2276 C CA . GLN A 1 298 ? 21.450 -12.228 -19.868 1.00 93.38 298 GLN A CA 1
ATOM 2277 C C . GLN A 1 298 ? 21.251 -10.909 -19.120 1.00 93.38 298 GLN A C 1
ATOM 2279 O O . GLN A 1 298 ? 21.906 -9.929 -19.450 1.00 93.38 298 GLN A O 1
ATOM 2284 N N . LEU A 1 299 ? 20.444 -10.912 -18.054 1.00 93.12 299 LEU A N 1
ATOM 2285 C CA . LEU A 1 299 ? 20.214 -9.733 -17.220 1.00 93.12 299 LEU A CA 1
ATOM 2286 C C . LEU A 1 299 ? 21.513 -9.157 -16.644 1.00 93.12 299 LEU A C 1
ATOM 2288 O O . LEU A 1 299 ? 21.751 -7.955 -16.729 1.00 93.12 299 LEU A O 1
ATOM 2292 N N . MET A 1 300 ? 22.380 -10.011 -16.101 1.00 92.50 300 MET A N 1
ATOM 2293 C CA . MET A 1 300 ? 23.673 -9.587 -15.561 1.00 92.50 300 MET A CA 1
ATOM 2294 C C . MET A 1 300 ? 24.585 -8.996 -16.637 1.00 92.50 300 MET A C 1
ATOM 2296 O O . MET A 1 300 ? 25.282 -8.022 -16.368 1.00 92.50 300 MET A O 1
ATOM 2300 N N . ARG A 1 301 ? 24.578 -9.552 -17.855 1.00 92.50 301 ARG A N 1
ATOM 2301 C CA . ARG A 1 301 ? 25.363 -9.015 -18.973 1.00 92.50 301 ARG A CA 1
ATOM 2302 C C . ARG A 1 301 ? 24.910 -7.603 -19.339 1.00 92.50 301 ARG A C 1
ATOM 2304 O O . ARG A 1 301 ? 25.740 -6.704 -19.376 1.00 92.50 301 ARG A O 1
ATOM 2311 N N . GLU A 1 302 ? 23.610 -7.411 -19.529 1.00 91.69 302 GLU A N 1
ATOM 2312 C CA . GLU A 1 302 ? 23.028 -6.113 -19.892 1.00 91.69 302 GLU A CA 1
ATOM 2313 C C . GLU A 1 302 ? 23.279 -5.049 -18.801 1.00 91.69 302 GLU A C 1
ATOM 2315 O O . GLU A 1 302 ? 23.635 -3.907 -19.093 1.00 91.69 302 GLU A O 1
ATOM 2320 N N . LEU A 1 303 ? 23.186 -5.424 -17.516 1.00 89.69 303 LEU A N 1
ATOM 2321 C CA . LEU A 1 303 ? 23.510 -4.530 -16.394 1.00 89.69 303 LEU A CA 1
ATOM 2322 C C . LEU A 1 303 ? 24.995 -4.129 -16.355 1.00 89.69 303 LEU A C 1
ATOM 2324 O O . LEU A 1 303 ? 25.318 -2.977 -16.041 1.00 89.69 303 LEU A O 1
ATOM 2328 N N . LEU A 1 304 ? 25.903 -5.058 -16.667 1.00 88.00 304 LEU A N 1
ATOM 2329 C CA . LEU A 1 304 ? 27.337 -4.773 -16.751 1.00 88.00 304 LEU A CA 1
ATOM 2330 C C . LEU A 1 304 ? 27.645 -3.831 -17.920 1.00 88.00 304 LEU A C 1
ATOM 2332 O O . LEU A 1 304 ? 28.362 -2.849 -17.733 1.00 88.00 304 LEU A O 1
ATOM 2336 N N . GLU A 1 305 ? 27.066 -4.079 -19.095 1.00 87.62 305 GLU A N 1
ATOM 2337 C CA . GLU A 1 305 ? 27.243 -3.230 -20.281 1.00 87.62 305 GLU A CA 1
ATOM 2338 C C . GLU A 1 305 ? 26.756 -1.793 -20.037 1.00 87.62 305 GLU A C 1
ATOM 2340 O O . GLU A 1 305 ? 27.444 -0.827 -20.389 1.00 87.62 305 GLU A O 1
ATOM 2345 N N . LEU A 1 306 ? 25.626 -1.632 -19.342 1.00 82.81 306 LEU A N 1
ATOM 2346 C CA . LEU A 1 306 ? 25.136 -0.318 -18.922 1.00 82.81 306 LEU A CA 1
ATOM 2347 C C . LEU A 1 306 ? 26.051 0.369 -17.907 1.00 82.81 306 LEU A C 1
ATOM 2349 O O . LEU A 1 306 ? 26.281 1.570 -18.023 1.00 82.81 306 LEU A O 1
ATOM 2353 N N . SER A 1 307 ? 26.597 -0.373 -16.941 1.00 77.19 307 SER A N 1
ATOM 2354 C CA . SER A 1 307 ? 27.512 0.175 -15.926 1.00 77.19 307 SER A CA 1
ATOM 2355 C C . SER A 1 307 ? 28.833 0.659 -16.535 1.00 77.19 307 SER A C 1
ATOM 2357 O O . SER A 1 307 ? 29.446 1.603 -16.039 1.00 77.19 307 SER A O 1
ATOM 2359 N N . CYS A 1 308 ? 29.269 0.028 -17.627 1.00 68.75 308 CYS A N 1
ATOM 2360 C CA . CYS A 1 308 ? 30.461 0.415 -18.378 1.00 68.75 308 CYS A CA 1
ATOM 2361 C C . CYS A 1 308 ? 30.219 1.572 -19.364 1.00 68.75 308 CYS A C 1
ATOM 2363 O O . CYS A 1 308 ? 31.180 2.143 -19.882 1.00 68.75 308 CYS A O 1
ATOM 2365 N N . SER A 1 309 ? 28.961 1.937 -19.619 1.00 62.28 309 SER A N 1
ATOM 2366 C CA . SER A 1 309 ? 28.583 3.000 -20.549 1.00 62.28 309 SER A CA 1
ATOM 2367 C C . SER A 1 309 ? 28.442 4.338 -19.810 1.00 62.28 309 SER A C 1
ATOM 2369 O O . SER A 1 309 ? 27.557 4.526 -18.984 1.00 62.28 309 SER A O 1
ATOM 2371 N N . THR A 1 310 ? 29.297 5.313 -20.122 1.00 47.16 310 THR A N 1
ATOM 2372 C CA . THR A 1 310 ? 29.491 6.599 -19.411 1.00 47.16 310 THR A CA 1
ATOM 2373 C C . THR A 1 310 ? 28.329 7.615 -19.486 1.00 47.16 310 THR A C 1
ATOM 2375 O O . THR A 1 310 ? 28.538 8.809 -19.280 1.00 47.16 310 THR A O 1
ATOM 2378 N N . ALA A 1 311 ? 27.096 7.190 -19.776 1.00 46.12 311 ALA A N 1
ATOM 2379 C CA . ALA A 1 311 ? 25.971 8.069 -20.115 1.00 46.12 311 ALA A CA 1
ATOM 2380 C C . ALA A 1 311 ? 24.803 8.033 -19.104 1.00 46.12 311 ALA A C 1
ATOM 2382 O O . ALA A 1 311 ? 23.650 7.982 -19.519 1.00 46.12 311 ALA A O 1
ATOM 2383 N N . ALA A 1 312 ? 25.103 8.026 -17.800 1.00 44.56 312 ALA A N 1
ATOM 2384 C CA . ALA A 1 312 ? 24.321 8.571 -16.669 1.00 44.56 312 ALA A CA 1
ATOM 2385 C C . ALA A 1 312 ? 24.857 7.956 -15.359 1.00 44.56 312 ALA A C 1
ATOM 2387 O O . ALA A 1 312 ? 25.161 6.764 -15.345 1.00 44.56 312 ALA A O 1
ATOM 2388 N N . PRO A 1 313 ? 24.979 8.707 -14.250 1.00 43.12 313 PRO A N 1
ATOM 2389 C CA . PRO A 1 313 ? 25.337 8.106 -12.973 1.00 43.12 313 PRO A CA 1
ATOM 2390 C C . PRO A 1 313 ? 24.215 7.162 -12.519 1.00 43.12 313 PRO A C 1
ATOM 2392 O O . PRO A 1 313 ? 23.087 7.581 -12.273 1.00 43.12 313 PRO A O 1
ATOM 2395 N N . PHE A 1 314 ? 24.542 5.875 -12.428 1.00 44.44 314 PHE A N 1
ATOM 2396 C CA . PHE A 1 314 ? 23.733 4.862 -11.762 1.00 44.44 314 PHE A CA 1
ATOM 2397 C C . PHE A 1 314 ? 23.621 5.263 -10.282 1.00 44.44 314 PHE A C 1
ATOM 2399 O O . PHE A 1 314 ? 24.635 5.325 -9.587 1.00 44.44 314 PHE A O 1
ATOM 2406 N N . LEU A 1 315 ? 22.420 5.571 -9.793 1.00 41.69 315 LEU A N 1
ATOM 2407 C CA . LEU A 1 315 ? 22.171 5.677 -8.355 1.00 41.69 315 LEU A CA 1
ATOM 2408 C C . LEU A 1 315 ? 21.956 4.249 -7.833 1.00 41.69 315 LEU A C 1
ATOM 2410 O O . LEU A 1 315 ? 20.951 3.630 -8.188 1.00 41.69 315 LEU A O 1
ATOM 2414 N N . PRO A 1 316 ? 22.890 3.675 -7.050 1.00 36.62 316 PRO A N 1
ATOM 2415 C CA . PRO A 1 316 ? 22.642 2.390 -6.416 1.00 36.62 316 PRO A CA 1
ATOM 2416 C C . PRO A 1 316 ? 21.458 2.528 -5.447 1.00 36.62 316 PRO A C 1
ATOM 2418 O O . PRO A 1 316 ? 21.283 3.594 -4.846 1.00 36.62 316 PRO A O 1
ATOM 2421 N N . PRO A 1 317 ? 20.643 1.473 -5.267 1.00 36.62 317 PRO A N 1
ATOM 2422 C CA . PRO A 1 317 ? 19.576 1.497 -4.282 1.00 36.62 317 PRO A CA 1
ATOM 2423 C C . PRO A 1 317 ? 20.187 1.763 -2.905 1.00 36.62 317 PRO A C 1
ATOM 2425 O O . PRO A 1 317 ? 21.072 1.034 -2.450 1.00 36.62 317 PRO A O 1
ATOM 2428 N N . LEU A 1 318 ? 19.725 2.827 -2.247 1.00 33.84 318 LEU A N 1
ATOM 2429 C CA . LEU A 1 318 ? 19.961 3.039 -0.826 1.00 33.84 318 LEU A CA 1
ATOM 2430 C C . LEU A 1 318 ? 19.344 1.844 -0.092 1.00 33.84 318 LEU A C 1
ATOM 2432 O O . LEU A 1 318 ? 18.129 1.755 0.070 1.00 33.84 318 LEU A O 1
ATOM 2436 N N . LEU A 1 319 ? 20.197 0.894 0.295 1.00 30.80 319 LEU A N 1
ATOM 2437 C CA . LEU A 1 319 ? 19.864 -0.168 1.236 1.00 30.80 319 LEU A CA 1
ATOM 2438 C C . LEU A 1 319 ? 19.211 0.471 2.474 1.00 30.80 319 LEU A C 1
ATOM 2440 O O . LEU A 1 319 ? 19.798 1.401 3.037 1.00 30.80 319 LEU A O 1
ATOM 2444 N N . PRO A 1 320 ? 18.034 0.005 2.925 1.00 28.89 320 PRO A N 1
ATOM 2445 C CA . PRO A 1 320 ? 17.467 0.476 4.176 1.00 28.89 320 PRO A CA 1
ATOM 2446 C C . PRO A 1 320 ? 18.438 0.148 5.315 1.00 28.89 320 PRO A C 1
ATOM 2448 O O . PRO A 1 320 ? 18.819 -1.002 5.538 1.00 28.89 320 PRO A O 1
ATOM 2451 N N . SER A 1 321 ? 18.858 1.192 6.023 1.00 28.66 321 SER A N 1
ATOM 2452 C CA . SER A 1 321 ? 19.665 1.142 7.236 1.00 28.66 321 SER A CA 1
ATOM 2453 C C . SER A 1 321 ? 18.878 0.459 8.356 1.00 28.66 321 SER A C 1
ATOM 2455 O O . SER A 1 321 ? 18.258 1.112 9.188 1.00 28.66 321 SER A O 1
ATOM 2457 N N . ALA A 1 322 ? 18.888 -0.870 8.355 1.00 27.69 322 ALA A N 1
ATOM 2458 C CA . ALA A 1 322 ? 18.366 -1.720 9.416 1.00 27.69 322 ALA A CA 1
ATOM 2459 C C . ALA A 1 322 ? 19.449 -2.719 9.840 1.00 27.69 322 ALA A C 1
ATOM 2461 O O . ALA A 1 322 ? 19.245 -3.919 9.764 1.00 27.69 322 ALA A O 1
ATOM 2462 N N . LEU A 1 323 ? 20.630 -2.219 10.215 1.00 28.92 323 LEU A N 1
ATOM 2463 C CA . LEU A 1 323 ? 21.687 -2.948 10.933 1.00 28.92 323 LEU A CA 1
ATOM 2464 C C . LEU A 1 323 ? 22.663 -1.910 11.517 1.00 28.92 323 LEU A C 1
ATOM 2466 O O . LEU A 1 323 ? 23.834 -1.837 11.158 1.00 28.92 323 LEU A O 1
ATOM 2470 N N . GLN A 1 324 ? 22.162 -1.038 12.389 1.00 27.95 324 GLN A N 1
ATOM 2471 C CA . GLN A 1 324 ? 23.026 -0.187 13.205 1.00 27.95 324 GLN A CA 1
ATOM 2472 C C . GLN A 1 324 ? 22.385 0.055 14.569 1.00 27.95 324 GLN A C 1
ATOM 2474 O O . GLN A 1 324 ? 22.102 1.175 14.954 1.00 27.95 324 GLN A O 1
ATOM 2479 N N . ASP A 1 325 ? 22.162 -1.044 15.286 1.00 25.38 325 ASP A N 1
ATOM 2480 C CA . ASP A 1 325 ? 22.039 -1.037 16.741 1.00 25.38 325 ASP A CA 1
ATOM 2481 C C . ASP A 1 325 ? 22.586 -2.355 17.294 1.00 25.38 325 ASP A C 1
ATOM 2483 O O . ASP A 1 325 ? 21.872 -3.339 17.458 1.00 25.38 325 ASP A O 1
ATOM 2487 N N . SER A 1 326 ? 23.897 -2.371 17.541 1.00 26.06 326 SER A N 1
ATOM 2488 C CA . SER A 1 326 ? 24.502 -3.108 18.653 1.00 26.06 326 SER A CA 1
ATOM 2489 C C . SER A 1 326 ? 25.994 -2.774 18.753 1.00 26.06 326 SER A C 1
ATOM 2491 O O . SER A 1 326 ? 26.822 -3.314 18.025 1.00 26.06 326 SER A O 1
ATOM 2493 N N . SER A 1 327 ? 26.296 -1.901 19.713 1.00 25.77 327 SER A N 1
ATOM 2494 C CA . SER A 1 327 ? 27.442 -2.010 20.624 1.00 25.77 327 SER A CA 1
ATOM 2495 C C . SER A 1 327 ? 28.860 -1.796 20.073 1.00 25.77 327 SER A C 1
ATOM 2497 O O . SER A 1 327 ? 29.494 -2.656 19.472 1.00 25.77 327 SER A O 1
ATOM 2499 N N . THR A 1 328 ? 29.404 -0.644 20.460 1.00 25.20 328 THR A N 1
ATOM 2500 C CA . THR A 1 328 ? 30.818 -0.361 20.747 1.00 25.20 328 THR A CA 1
ATOM 2501 C C . THR A 1 328 ? 31.679 -1.583 21.115 1.00 25.20 328 THR A C 1
ATOM 2503 O O . THR A 1 328 ? 31.452 -2.200 22.154 1.00 25.20 328 THR A O 1
ATOM 2506 N N . SER A 1 329 ? 32.748 -1.856 20.358 1.00 23.86 329 SER A N 1
ATOM 2507 C CA . SER A 1 329 ? 34.146 -1.779 20.838 1.00 23.86 329 SER A CA 1
ATOM 2508 C C . SER A 1 329 ? 35.168 -2.356 19.836 1.00 23.86 329 SER A C 1
ATOM 2510 O O . SER A 1 329 ? 35.041 -3.469 19.344 1.00 23.86 329 SER A O 1
ATOM 2512 N N . THR A 1 330 ? 36.232 -1.570 19.622 1.00 25.31 330 THR A N 1
ATOM 2513 C CA . THR A 1 330 ? 37.621 -1.952 19.274 1.00 25.31 330 THR A CA 1
ATOM 2514 C C . THR A 1 330 ? 37.967 -2.620 17.928 1.00 25.31 330 THR A C 1
ATOM 2516 O O . THR A 1 330 ? 37.833 -3.819 17.746 1.00 25.31 330 THR A O 1
ATOM 2519 N N . LEU A 1 331 ? 38.598 -1.800 17.069 1.00 25.86 331 LEU A N 1
ATOM 2520 C CA . LEU A 1 331 ? 39.912 -2.004 16.422 1.00 25.86 331 LEU A CA 1
ATOM 2521 C C . LEU A 1 331 ? 40.220 -3.359 15.748 1.00 25.86 331 LEU A C 1
ATOM 2523 O O . LEU A 1 331 ? 40.610 -4.299 16.425 1.00 25.86 331 LEU A O 1
ATOM 2527 N N . GLN A 1 332 ? 40.261 -3.359 14.407 1.00 25.73 332 GLN A N 1
ATOM 2528 C CA . GLN A 1 332 ? 41.423 -3.677 13.542 1.00 25.73 332 GLN A CA 1
ATOM 2529 C C . GLN A 1 332 ? 40.982 -4.234 12.179 1.00 25.73 332 GLN A C 1
ATOM 2531 O O . GLN A 1 332 ? 40.102 -5.081 12.099 1.00 25.73 332 GLN A O 1
ATOM 2536 N N . GLY A 1 333 ? 41.712 -3.849 11.127 1.00 24.38 333 GLY A N 1
ATOM 2537 C CA . GLY A 1 333 ? 42.048 -4.799 10.064 1.00 24.38 333 GLY A CA 1
ATOM 2538 C C . GLY A 1 333 ? 41.392 -4.580 8.707 1.00 24.38 333 GLY A C 1
ATOM 2539 O O . GLY A 1 333 ? 40.481 -5.297 8.315 1.00 24.38 333 GLY A O 1
ATOM 2540 N N . SER A 1 334 ? 41.952 -3.642 7.951 1.00 26.27 334 SER A N 1
ATOM 2541 C CA . SER A 1 334 ? 41.969 -3.609 6.487 1.00 26.27 334 SER A CA 1
ATOM 2542 C C . SER A 1 334 ? 42.335 -4.978 5.887 1.00 26.27 334 SER A C 1
ATOM 2544 O O . SER A 1 334 ? 43.260 -5.600 6.401 1.00 26.27 334 SER A O 1
ATOM 2546 N N . SER A 1 335 ? 41.688 -5.385 4.780 1.00 26.28 335 SER A N 1
ATOM 2547 C CA . SER A 1 335 ? 42.250 -6.203 3.671 1.00 26.28 335 SER A CA 1
ATOM 2548 C C . SER A 1 335 ? 41.229 -7.170 3.053 1.00 26.28 335 SER A C 1
ATOM 2550 O O . SER A 1 335 ? 41.281 -8.353 3.354 1.00 26.28 335 SER A O 1
ATOM 2552 N N . TRP A 1 336 ? 40.381 -6.718 2.122 1.00 24.95 336 TRP A N 1
ATOM 2553 C CA . TRP A 1 336 ? 39.764 -7.603 1.111 1.00 24.95 336 TRP A CA 1
ATOM 2554 C C . TRP A 1 336 ? 39.666 -6.870 -0.240 1.00 24.95 336 TRP A C 1
ATOM 2556 O O . TRP A 1 336 ? 38.594 -6.583 -0.757 1.00 24.95 336 TRP A O 1
ATOM 2566 N N . MET A 1 337 ? 40.828 -6.539 -0.804 1.00 25.91 337 MET A N 1
ATOM 2567 C CA . MET A 1 337 ? 41.026 -6.328 -2.240 1.00 25.91 337 MET A CA 1
ATOM 2568 C C . MET A 1 337 ? 42.204 -7.218 -2.615 1.00 25.91 337 MET A C 1
ATOM 2570 O O . MET A 1 337 ? 43.335 -6.895 -2.268 1.00 25.91 337 MET A O 1
ATOM 2574 N N . ASN A 1 338 ? 41.903 -8.386 -3.180 1.00 25.41 338 ASN A N 1
ATOM 2575 C CA . ASN A 1 338 ? 42.748 -9.179 -4.077 1.00 25.41 338 ASN A CA 1
ATOM 2576 C C . ASN A 1 338 ? 42.166 -10.585 -4.154 1.00 25.41 338 ASN A C 1
ATOM 2578 O O . ASN A 1 338 ? 42.367 -11.387 -3.244 1.00 25.41 338 ASN A O 1
ATOM 2582 N N . SER A 1 339 ? 41.445 -10.863 -5.236 1.00 26.27 339 SER A N 1
ATOM 2583 C CA . SER A 1 339 ? 41.458 -12.137 -5.968 1.00 26.27 339 SER A CA 1
ATOM 2584 C C . SER A 1 339 ? 40.388 -12.053 -7.051 1.00 26.27 339 SER A C 1
ATOM 2586 O O . SER A 1 339 ? 39.248 -12.401 -6.790 1.00 26.27 339 SER A O 1
ATOM 2588 N N . TYR A 1 340 ? 40.742 -11.507 -8.215 1.00 27.06 340 TYR A N 1
ATOM 2589 C CA . TYR A 1 340 ? 40.398 -12.035 -9.541 1.00 27.06 340 TYR A CA 1
ATOM 2590 C C . TYR A 1 340 ? 41.175 -11.217 -10.586 1.00 27.06 340 TYR A C 1
ATOM 2592 O O . TYR A 1 340 ? 40.859 -10.054 -10.827 1.00 27.06 340 TYR A O 1
ATOM 2600 N N . SER A 1 341 ? 42.140 -11.902 -11.211 1.00 29.14 341 SER A N 1
ATOM 2601 C CA . SER A 1 341 ? 43.131 -11.476 -12.225 1.00 29.14 341 SER A CA 1
ATOM 2602 C C . SER A 1 341 ? 44.426 -10.875 -11.692 1.00 29.14 341 SER A C 1
ATOM 2604 O O . SER A 1 341 ? 44.421 -9.706 -11.254 1.00 29.14 341 SER A O 1
#

Organism: Homo sapiens (NCBI:txid9606)